Protein AF-A0A9D5MBM6-F1 (afdb_monomer_lite)

Foldseek 3Di:
DDPPDQPPWDFQEDDEDQWTWIDGPWFIWIWGQAPVRDIFTARQLDDTVVVVAHQWYWDDDQFKIKTDSDPQWIWIWGDQARRPSKTWTAWTGHHQWIWGFPQDPGGGAQWIWIDGPVDPGTDIQRHTHISLNHGPVQDDHHSVLSVLLVVLCVLQVLLQLLLADDDDDDPDDSSAQAAKAQLQDADWFFWFQDQAPPLRAAPDDDTDIAGNHDIKGFRAWAQAPVRWIWTFIWHDPDPQFIFTTITTCVVSVHDRDPDRPDHLVSNFPFFKKWFQAFWAFDRGPRGNSDGPATHHGGQIWGFRHDDHSFWTWTKFFDDPRDTDPPHRIHIGIITSSRMDTDDDDPDPPPPDDPPDDDDDD

Sequence (361 aa):
MADHTWDDYTTLSNQEGSFAVMQSRYHNALFFVDSREHLHIYTTAVFQPEAKRKAPKLYWDGHYLTITYGESEYYTFCEWDEGSGEYQLSEAVVNEFKLTGIPGESGFSWRYQATDDDHDAPAAWPEKIMLADFNIDLFPHSVDEVCHLNDMRARFAGGLNVLGTAFSGDVYNPDHPGELLQPKKKGTSAVYSAPYGKSAWRAGKGKAAVGLNGDLWVLSQYKNEDGQSYACIRYNVSERTQRIGYALCRDLGLPEITEQRTEPGRFFVHIDVEAAADTFLTDDPDVSQFRQFSVPKGTRFSCLGLYNSNYAYVTAEVKNGKFTDGGAVVWGFVPIRDLEPMEQEKAPEADGLFTAPGMTD

Radius of gyration: 22.79 Å; chains: 1; bounding box: 77×73×61 Å

Structure (mmCIF, N/CA/C/O backbone):
data_AF-A0A9D5MBM6-F1
#
_entry.id   AF-A0A9D5MBM6-F1
#
loop_
_atom_site.group_PDB
_atom_site.id
_atom_site.type_symbol
_atom_site.label_atom_id
_atom_site.label_alt_id
_atom_site.label_comp_id
_atom_site.label_asym_id
_atom_site.label_entity_id
_atom_site.label_seq_id
_atom_site.pdbx_PDB_ins_code
_atom_site.Cartn_x
_atom_site.Cartn_y
_atom_site.Cartn_z
_atom_site.occupancy
_atom_site.B_iso_or_equiv
_atom_site.auth_seq_id
_atom_site.auth_comp_id
_atom_site.auth_asym_id
_atom_site.auth_atom_id
_atom_site.pdbx_PDB_model_num
ATOM 1 N N . MET A 1 1 ? 16.007 -27.600 23.115 1.00 36.44 1 MET A N 1
ATOM 2 C CA . MET A 1 1 ? 14.745 -27.130 22.514 1.00 36.44 1 MET A CA 1
ATOM 3 C C . MET A 1 1 ? 15.145 -25.973 21.628 1.00 36.44 1 MET A C 1
ATOM 5 O O . MET A 1 1 ? 15.678 -25.025 22.178 1.00 36.44 1 MET A O 1
ATOM 9 N N . ALA A 1 2 ? 15.071 -26.129 20.306 1.00 39.06 2 ALA A N 1
ATOM 10 C CA . ALA A 1 2 ? 15.478 -25.075 19.379 1.00 39.06 2 ALA A CA 1
ATOM 11 C C . ALA A 1 2 ? 14.493 -23.908 19.505 1.00 39.06 2 ALA A C 1
ATOM 13 O O . ALA A 1 2 ? 13.286 -24.099 19.338 1.00 39.06 2 ALA A O 1
ATOM 14 N N . ASP A 1 3 ? 15.007 -22.745 19.878 1.00 44.94 3 ASP A N 1
ATOM 15 C CA . ASP A 1 3 ? 14.306 -21.470 19.893 1.00 44.94 3 ASP A CA 1
ATOM 16 C C . ASP A 1 3 ? 14.218 -20.935 18.463 1.00 44.94 3 ASP A C 1
ATOM 18 O O . ASP A 1 3 ? 14.828 -19.939 18.112 1.00 44.94 3 ASP A O 1
ATOM 22 N N . HIS A 1 4 ? 13.450 -21.604 17.606 1.00 44.25 4 HIS A N 1
ATOM 23 C CA . HIS A 1 4 ? 13.118 -21.011 16.315 1.00 44.25 4 HIS A CA 1
ATOM 24 C C . HIS A 1 4 ? 12.267 -19.765 16.569 1.00 44.25 4 HIS A C 1
ATOM 26 O O . HIS A 1 4 ? 11.055 -19.861 16.799 1.00 44.25 4 HIS A O 1
ATOM 32 N N . THR A 1 5 ? 12.916 -18.604 16.599 1.00 48.91 5 THR A N 1
ATOM 33 C CA . THR A 1 5 ? 12.244 -17.318 16.501 1.00 48.91 5 THR A CA 1
ATOM 34 C C . THR A 1 5 ? 11.599 -17.254 15.120 1.00 48.91 5 THR A C 1
ATOM 36 O O . THR A 1 5 ? 11.985 -17.942 14.174 1.00 48.91 5 THR A O 1
ATOM 39 N N . TRP A 1 6 ? 10.532 -16.476 14.995 1.00 51.97 6 TRP A N 1
ATOM 40 C CA . TRP A 1 6 ? 9.767 -16.382 13.749 1.00 51.97 6 TRP A CA 1
ATOM 41 C C . TRP A 1 6 ? 10.550 -15.675 12.622 1.00 51.97 6 TRP A C 1
ATOM 43 O O . TRP A 1 6 ? 10.044 -15.578 11.504 1.00 51.97 6 TRP A O 1
ATOM 53 N N . ASP A 1 7 ? 11.789 -15.270 12.919 1.00 62.44 7 ASP A N 1
ATOM 54 C CA . ASP A 1 7 ? 12.592 -14.259 12.236 1.00 62.44 7 ASP A CA 1
ATOM 55 C C . ASP A 1 7 ? 13.967 -14.810 11.804 1.00 62.44 7 ASP A C 1
ATOM 57 O O . ASP A 1 7 ? 14.914 -14.055 11.589 1.00 62.44 7 ASP A O 1
ATOM 61 N N . ASP A 1 8 ? 14.090 -16.134 11.669 1.00 78.12 8 ASP A N 1
ATOM 62 C CA . ASP A 1 8 ? 15.270 -16.778 11.083 1.00 78.12 8 ASP A CA 1
ATOM 63 C C . ASP A 1 8 ? 15.330 -16.456 9.578 1.00 78.12 8 ASP A C 1
ATOM 65 O O . ASP A 1 8 ? 14.794 -17.186 8.736 1.00 78.12 8 ASP A O 1
ATOM 69 N N . TYR A 1 9 ? 15.953 -15.326 9.242 1.00 85.00 9 TYR A N 1
ATOM 70 C CA . TYR A 1 9 ? 16.180 -14.912 7.864 1.00 85.00 9 TYR A CA 1
ATOM 71 C C . TYR A 1 9 ? 17.404 -15.593 7.262 1.00 85.00 9 TYR A C 1
ATOM 73 O O . TYR A 1 9 ? 18.476 -15.679 7.861 1.00 85.00 9 TYR A O 1
ATOM 81 N N . THR A 1 10 ? 17.253 -16.010 6.013 1.00 88.44 10 THR A N 1
ATOM 82 C CA . THR A 1 10 ? 18.341 -16.487 5.160 1.00 88.44 10 THR A CA 1
ATOM 83 C C . THR A 1 10 ? 18.284 -15.758 3.829 1.00 88.44 10 THR A C 1
ATOM 85 O O . THR A 1 10 ? 17.215 -15.337 3.393 1.00 88.44 10 THR A O 1
ATOM 88 N N . THR A 1 11 ? 19.427 -15.560 3.182 1.00 89.94 11 THR A N 1
ATOM 89 C CA . THR A 1 11 ? 19.460 -14.861 1.897 1.00 89.94 11 THR A CA 1
ATOM 90 C C . THR A 1 11 ? 18.755 -15.698 0.826 1.00 89.94 11 THR A C 1
ATOM 92 O O . THR A 1 11 ? 19.105 -16.858 0.609 1.00 89.94 11 THR A O 1
ATOM 95 N N . LEU A 1 12 ? 17.751 -15.111 0.171 1.00 87.69 12 LEU A N 1
ATOM 96 C CA . LEU A 1 12 ? 16.969 -15.743 -0.896 1.00 87.69 12 LEU A CA 1
ATOM 97 C C . LEU A 1 12 ? 17.669 -15.646 -2.258 1.00 87.69 12 LEU A C 1
ATOM 99 O O . LEU A 1 12 ? 17.569 -16.559 -3.078 1.00 87.69 12 LEU A O 1
ATOM 103 N N . SER A 1 13 ? 18.346 -14.523 -2.502 1.00 79.75 13 SER A N 1
ATOM 104 C CA . SER A 1 13 ? 19.025 -14.184 -3.758 1.00 79.75 13 SER A CA 1
ATOM 105 C C . SER A 1 13 ? 20.496 -13.816 -3.536 1.00 79.75 13 SER A C 1
ATOM 107 O O . SER A 1 13 ? 21.061 -14.059 -2.473 1.00 79.75 13 SER A O 1
ATOM 109 N N . ASN A 1 14 ? 21.141 -13.219 -4.541 1.00 83.19 14 ASN A N 1
ATOM 110 C CA . ASN A 1 14 ? 22.394 -12.501 -4.333 1.00 83.19 14 ASN A CA 1
ATOM 111 C C . ASN A 1 14 ? 22.186 -11.275 -3.424 1.00 83.19 14 ASN A C 1
ATOM 113 O O . ASN A 1 14 ? 21.116 -10.662 -3.432 1.00 83.19 14 ASN A O 1
ATOM 117 N N . GLN A 1 15 ? 23.229 -10.944 -2.662 1.00 90.75 15 GLN A N 1
ATOM 118 C CA . GLN A 1 15 ? 23.427 -9.625 -2.067 1.00 90.75 15 GLN A CA 1
ATOM 119 C C . GLN A 1 15 ? 24.174 -8.760 -3.087 1.00 90.75 15 GLN A C 1
ATOM 121 O O . GLN A 1 15 ? 25.149 -9.230 -3.672 1.00 90.75 15 GLN A O 1
ATOM 126 N N . GLU A 1 16 ? 23.749 -7.515 -3.270 1.00 92.31 16 GLU A N 1
ATOM 127 C CA . GLU A 1 16 ? 24.406 -6.536 -4.141 1.00 92.31 16 GLU A CA 1
ATOM 128 C C . GLU A 1 16 ? 24.545 -5.207 -3.409 1.00 92.31 16 GLU A C 1
ATOM 130 O O . GLU A 1 16 ? 23.557 -4.621 -2.969 1.00 92.31 16 GLU A O 1
ATOM 135 N N . GLY A 1 17 ? 25.784 -4.739 -3.249 1.00 88.38 17 GLY A N 1
ATOM 136 C CA . GLY A 1 17 ? 26.069 -3.575 -2.413 1.00 88.38 17 GLY A CA 1
ATOM 137 C C . GLY A 1 17 ? 25.490 -3.732 -1.002 1.00 88.38 17 GLY A C 1
ATOM 138 O O . GLY A 1 17 ? 25.723 -4.738 -0.323 1.00 88.38 17 GLY A O 1
ATOM 139 N N . SER A 1 18 ? 24.706 -2.736 -0.588 1.00 91.19 18 SER A N 1
ATOM 140 C CA . SER A 1 18 ? 23.996 -2.712 0.696 1.00 91.19 18 SER A CA 1
ATOM 141 C C . SER A 1 18 ? 22.632 -3.414 0.683 1.00 91.19 18 SER A C 1
ATOM 143 O O . SER A 1 18 ? 21.912 -3.335 1.678 1.00 91.19 18 SER A O 1
ATOM 145 N N . PHE A 1 19 ? 22.260 -4.080 -0.415 1.00 95.56 19 PHE A N 1
ATOM 146 C CA . PHE A 1 19 ? 20.943 -4.687 -0.604 1.00 95.56 19 PHE A CA 1
ATOM 147 C C . PHE A 1 19 ? 20.993 -6.211 -0.594 1.00 95.56 19 PHE A C 1
ATOM 149 O O . PHE A 1 19 ? 21.863 -6.825 -1.213 1.00 95.56 19 PHE A O 1
ATOM 156 N N . ALA A 1 20 ? 20.007 -6.841 0.039 1.00 95.88 20 ALA A N 1
ATOM 157 C CA . ALA A 1 20 ? 19.815 -8.286 -0.019 1.00 95.88 20 ALA A CA 1
ATOM 158 C C . ALA A 1 20 ? 18.330 -8.640 0.030 1.00 95.88 20 ALA A C 1
ATOM 160 O O . ALA A 1 20 ? 17.593 -8.097 0.847 1.00 95.88 20 ALA A O 1
ATOM 161 N N . VAL A 1 21 ? 17.880 -9.598 -0.785 1.00 95.69 21 VAL A N 1
ATOM 162 C CA . VAL A 1 21 ? 16.556 -10.197 -0.570 1.00 95.69 21 VAL A CA 1
ATOM 163 C C . VAL A 1 21 ? 16.696 -11.329 0.431 1.00 95.69 21 VAL A C 1
ATOM 165 O O . VAL A 1 21 ? 17.414 -12.306 0.202 1.00 95.69 21 VAL A O 1
ATOM 168 N N . MET A 1 22 ? 15.999 -11.189 1.547 1.00 93.19 22 MET A N 1
ATOM 169 C CA . MET A 1 22 ? 15.999 -12.131 2.650 1.00 93.19 22 MET A CA 1
ATOM 170 C C . MET A 1 22 ? 14.667 -12.878 2.676 1.00 93.19 22 MET A C 1
ATOM 172 O O . MET A 1 22 ? 13.605 -12.315 2.416 1.00 93.19 22 MET A O 1
ATOM 176 N N . GLN A 1 23 ? 14.723 -14.164 2.998 1.00 91.00 23 GLN A N 1
ATOM 177 C CA . GLN A 1 23 ? 13.565 -15.027 3.170 1.00 91.00 23 GLN A CA 1
ATOM 178 C C . GLN A 1 23 ? 13.542 -15.588 4.586 1.00 91.00 23 GLN A C 1
ATOM 180 O O . GLN A 1 23 ? 14.537 -16.116 5.085 1.00 91.00 23 GLN A O 1
ATOM 185 N N . SER A 1 24 ? 12.366 -15.512 5.196 1.00 86.19 24 SER A N 1
ATOM 186 C CA . SER A 1 24 ? 11.999 -16.275 6.384 1.00 86.19 24 SER A CA 1
ATOM 187 C C . SER A 1 24 ? 11.048 -17.412 5.996 1.00 86.19 24 SER A C 1
ATOM 189 O O . SER A 1 24 ? 10.638 -17.558 4.845 1.00 86.19 24 SER A O 1
ATOM 191 N N . ARG A 1 25 ? 10.599 -18.196 6.979 1.00 79.12 25 ARG A N 1
ATOM 192 C CA . ARG A 1 25 ? 9.549 -19.203 6.760 1.00 79.12 25 ARG A CA 1
ATOM 193 C C . ARG A 1 25 ? 8.231 -18.618 6.220 1.00 79.12 25 ARG A C 1
ATOM 195 O O . ARG A 1 25 ? 7.465 -19.365 5.615 1.00 79.12 25 ARG A O 1
ATOM 202 N N . TYR A 1 26 ? 7.933 -17.347 6.494 1.00 78.69 26 TYR A N 1
ATOM 203 C CA . TYR A 1 26 ? 6.593 -16.779 6.292 1.00 78.69 26 TYR A CA 1
ATOM 204 C C . TYR A 1 26 ? 6.524 -15.651 5.275 1.00 78.69 26 TYR A C 1
ATOM 206 O O . TYR A 1 26 ? 5.429 -15.346 4.825 1.00 78.69 26 TYR A O 1
ATOM 214 N N . HIS A 1 27 ? 7.643 -14.999 4.979 1.00 86.38 27 HIS A N 1
ATOM 215 C CA . HIS A 1 27 ? 7.662 -13.861 4.074 1.00 86.38 27 HIS A CA 1
ATOM 216 C C . HIS A 1 27 ? 9.064 -13.612 3.527 1.00 86.38 27 HIS A C 1
ATOM 218 O O . HIS A 1 27 ? 10.068 -14.010 4.135 1.00 86.38 27 HIS A O 1
ATOM 224 N N . ASN A 1 28 ? 9.096 -12.944 2.380 1.00 91.38 28 ASN A N 1
ATOM 225 C CA . ASN A 1 28 ? 10.294 -12.388 1.773 1.00 91.38 28 ASN A CA 1
ATOM 226 C C . ASN A 1 28 ? 10.342 -10.880 2.051 1.00 91.38 28 ASN A C 1
ATOM 228 O O . ASN A 1 28 ? 9.300 -10.237 2.191 1.00 91.38 28 ASN A O 1
ATOM 232 N N . ALA A 1 29 ? 11.544 -10.316 2.105 1.00 92.06 29 ALA A N 1
ATOM 233 C CA . ALA A 1 29 ? 11.751 -8.886 2.283 1.00 92.06 29 ALA A CA 1
ATOM 234 C C . ALA A 1 29 ? 13.047 -8.434 1.607 1.00 92.06 29 ALA A C 1
ATOM 236 O O . ALA A 1 29 ? 14.033 -9.172 1.585 1.00 92.06 29 ALA A O 1
ATOM 237 N N . LEU A 1 30 ? 13.061 -7.211 1.087 1.00 94.69 30 LEU A N 1
ATOM 238 C CA . LEU A 1 30 ? 14.287 -6.536 0.682 1.00 94.69 30 LEU A CA 1
ATOM 239 C C . LEU A 1 30 ? 14.891 -5.838 1.902 1.00 94.69 30 LEU A C 1
ATOM 241 O O . LEU A 1 30 ? 14.253 -4.991 2.518 1.00 94.69 30 LEU A O 1
ATOM 245 N N . PHE A 1 31 ? 16.115 -6.210 2.248 1.00 93.69 31 PHE A N 1
ATOM 246 C CA . PHE A 1 31 ? 16.906 -5.583 3.295 1.00 93.69 31 PHE A CA 1
ATOM 247 C C . PHE A 1 31 ? 17.855 -4.576 2.654 1.00 93.69 31 PHE A C 1
ATOM 249 O O . PHE A 1 31 ? 18.487 -4.883 1.640 1.00 93.69 31 PHE A O 1
ATOM 256 N N . PHE A 1 32 ? 17.977 -3.406 3.269 1.00 91.81 32 PHE A N 1
ATOM 257 C CA . PHE A 1 32 ? 18.892 -2.351 2.854 1.00 91.81 32 PHE A CA 1
ATOM 258 C C . PHE A 1 32 ? 19.570 -1.740 4.079 1.00 91.81 32 PHE A C 1
ATOM 260 O O . PHE A 1 32 ? 18.903 -1.443 5.064 1.00 91.81 32 PHE A O 1
ATOM 267 N N . VAL A 1 33 ? 20.889 -1.561 4.031 1.00 90.19 33 VAL A N 1
ATOM 268 C CA . VAL A 1 33 ? 21.624 -0.811 5.058 1.00 90.19 33 VAL A CA 1
ATOM 269 C C . VAL A 1 33 ? 22.094 0.513 4.474 1.00 90.19 33 VAL A C 1
ATOM 271 O O . VAL A 1 33 ? 22.901 0.531 3.541 1.00 90.19 33 VAL A O 1
ATOM 274 N N . ASP A 1 34 ? 21.588 1.617 5.015 1.00 86.62 34 ASP A N 1
ATOM 275 C CA . ASP A 1 34 ? 21.958 2.946 4.535 1.00 86.62 34 ASP A CA 1
ATOM 276 C C . ASP A 1 34 ? 23.383 3.354 4.955 1.00 86.62 34 ASP A C 1
ATOM 278 O O . ASP A 1 34 ? 24.079 2.669 5.711 1.00 86.62 34 ASP A O 1
ATOM 282 N N . SER A 1 35 ? 23.839 4.504 4.455 1.00 83.62 35 SER A N 1
ATOM 283 C CA . SER A 1 35 ? 25.167 5.057 4.759 1.00 83.62 35 SER A CA 1
ATOM 284 C C . SER A 1 35 ? 25.373 5.402 6.244 1.00 83.62 35 SER A C 1
ATOM 286 O O . SER A 1 35 ? 26.508 5.637 6.665 1.00 83.62 35 SER A O 1
ATOM 288 N N . ARG A 1 36 ? 24.295 5.434 7.039 1.00 83.12 36 ARG A N 1
ATOM 289 C CA . ARG A 1 36 ? 24.281 5.689 8.486 1.00 83.12 36 ARG A CA 1
ATOM 290 C C . ARG A 1 36 ? 24.131 4.402 9.302 1.00 83.12 36 ARG A C 1
ATOM 292 O O . ARG A 1 36 ? 23.922 4.483 10.510 1.00 83.12 36 ARG A O 1
ATOM 299 N N . GLU A 1 37 ? 24.273 3.242 8.662 1.00 85.38 37 GLU A N 1
ATOM 300 C CA . GLU A 1 37 ? 24.144 1.912 9.265 1.00 85.38 37 GLU A CA 1
ATOM 301 C C . GLU A 1 37 ? 22.735 1.599 9.798 1.00 85.38 37 GLU A C 1
ATOM 303 O O . GLU A 1 37 ? 22.568 0.700 10.629 1.00 85.38 37 GLU A O 1
ATOM 308 N N . HIS A 1 38 ? 21.699 2.297 9.321 1.00 85.12 38 HIS A N 1
ATOM 309 C CA . HIS A 1 38 ? 20.327 1.914 9.634 1.00 85.12 38 HIS A CA 1
ATOM 310 C C . HIS A 1 38 ? 19.862 0.787 8.717 1.00 85.12 38 HIS A C 1
ATOM 312 O O . HIS A 1 38 ? 20.056 0.832 7.502 1.00 85.12 38 HIS A O 1
ATOM 318 N N . LEU A 1 39 ? 19.230 -0.223 9.320 1.00 87.56 39 LEU A N 1
ATOM 319 C CA . LEU A 1 39 ? 18.606 -1.325 8.603 1.00 87.56 39 LEU A CA 1
ATOM 320 C C . LEU A 1 39 ? 17.167 -0.967 8.233 1.00 87.56 39 LEU A C 1
ATOM 322 O O . LEU A 1 39 ? 16.334 -0.720 9.105 1.00 87.56 39 LEU A O 1
ATOM 326 N N . HIS A 1 40 ? 16.887 -1.060 6.943 1.00 87.75 40 HIS A N 1
ATOM 327 C CA . HIS A 1 40 ? 15.578 -0.920 6.329 1.00 87.75 40 HIS A CA 1
ATOM 328 C C . HIS A 1 40 ? 15.079 -2.285 5.854 1.00 87.75 40 HIS A C 1
ATOM 330 O O . HIS A 1 40 ? 15.856 -3.082 5.318 1.00 87.75 40 HIS A O 1
ATOM 336 N N . ILE A 1 41 ? 13.791 -2.568 6.061 1.00 88.62 41 ILE A N 1
ATOM 337 C CA . ILE A 1 41 ? 13.165 -3.851 5.712 1.00 88.62 41 ILE A CA 1
ATOM 338 C C . ILE A 1 41 ? 11.877 -3.585 4.930 1.00 88.62 41 ILE A C 1
ATOM 340 O O . ILE A 1 41 ? 10.873 -3.159 5.496 1.00 88.62 41 ILE A O 1
ATOM 344 N N . TYR A 1 42 ? 11.890 -3.901 3.636 1.00 90.62 42 TYR A N 1
ATOM 345 C CA . TYR A 1 42 ? 10.771 -3.679 2.722 1.00 90.62 42 TYR A CA 1
ATOM 346 C C . TYR A 1 42 ? 10.133 -5.006 2.318 1.00 90.62 42 TYR A C 1
ATOM 348 O O . TYR A 1 42 ? 10.617 -5.723 1.439 1.00 90.62 42 TYR A O 1
ATOM 356 N N . THR A 1 43 ? 9.033 -5.352 2.980 1.00 89.56 43 THR A N 1
ATOM 357 C CA . THR A 1 43 ? 8.312 -6.613 2.741 1.00 89.56 43 THR A CA 1
ATOM 358 C C . THR A 1 43 ? 7.415 -6.550 1.503 1.00 89.56 43 THR A C 1
ATOM 360 O O . THR A 1 43 ? 7.198 -7.563 0.851 1.00 89.56 43 THR A O 1
ATOM 363 N N . THR A 1 44 ? 6.958 -5.367 1.099 1.00 91.94 44 THR A N 1
ATOM 364 C CA . THR A 1 44 ? 6.112 -5.176 -0.092 1.00 91.94 44 THR A CA 1
ATOM 365 C C . THR A 1 44 ? 6.910 -5.006 -1.386 1.00 91.94 44 THR A C 1
ATOM 367 O O . THR A 1 44 ? 6.346 -5.109 -2.473 1.00 91.94 44 THR A O 1
ATOM 370 N N . ALA A 1 45 ? 8.226 -4.785 -1.297 1.00 94.38 45 ALA A N 1
ATOM 371 C CA . ALA A 1 45 ? 9.077 -4.540 -2.461 1.00 94.38 45 ALA A CA 1
ATOM 372 C C . ALA A 1 45 ? 9.457 -5.813 -3.245 1.00 94.38 45 ALA A C 1
ATOM 374 O O . ALA A 1 45 ? 10.044 -5.734 -4.325 1.00 94.38 45 ALA A O 1
ATOM 375 N N . VAL A 1 46 ? 9.148 -6.997 -2.708 1.00 95.00 46 VAL A N 1
ATOM 376 C CA . VAL A 1 46 ? 9.467 -8.302 -3.303 1.00 95.00 46 VAL A CA 1
ATOM 377 C C . VAL A 1 46 ? 8.286 -9.257 -3.183 1.00 95.00 46 VAL A C 1
ATOM 379 O O . VAL A 1 46 ? 7.507 -9.175 -2.235 1.00 95.00 46 VAL A O 1
ATOM 382 N N . PHE A 1 47 ? 8.150 -10.182 -4.137 1.00 94.12 47 PHE A N 1
ATOM 383 C CA . PHE A 1 47 ? 7.041 -11.132 -4.109 1.00 94.12 47 PHE A CA 1
ATOM 384 C C . PHE A 1 47 ? 7.123 -12.047 -2.897 1.00 94.12 47 PHE A C 1
ATOM 386 O O . PHE A 1 47 ? 8.184 -12.594 -2.575 1.00 94.12 47 PHE A O 1
ATOM 393 N N . GLN A 1 48 ? 5.967 -12.290 -2.290 1.00 91.12 48 GLN A N 1
ATOM 394 C CA . GLN A 1 48 ? 5.840 -13.210 -1.171 1.00 91.12 48 GLN A CA 1
ATOM 395 C C . GLN A 1 48 ? 5.896 -14.682 -1.616 1.00 91.12 48 GLN A C 1
ATOM 397 O O . GLN A 1 48 ? 5.582 -14.995 -2.772 1.00 91.12 48 GLN A O 1
ATOM 402 N N . PRO A 1 49 ? 6.304 -15.619 -0.734 1.00 88.31 49 PRO A N 1
ATOM 403 C CA . PRO A 1 49 ? 6.421 -17.042 -1.071 1.00 88.31 49 PRO A CA 1
ATOM 404 C C . PRO A 1 49 ? 5.159 -17.645 -1.712 1.00 88.31 49 PRO A C 1
ATOM 406 O O . PRO A 1 49 ? 5.250 -18.515 -2.583 1.00 88.31 49 PRO A O 1
ATOM 409 N N . GLU A 1 50 ? 3.976 -17.164 -1.328 1.00 87.25 50 GLU A N 1
ATOM 410 C CA . GLU A 1 50 ? 2.671 -17.591 -1.836 1.00 87.25 50 GLU A CA 1
ATOM 411 C C . GLU A 1 50 ? 2.490 -17.322 -3.334 1.00 87.25 50 GLU A C 1
ATOM 413 O O . GLU A 1 50 ? 1.777 -18.078 -4.000 1.00 87.25 50 GLU A O 1
ATOM 418 N N . ALA A 1 51 ? 3.167 -16.305 -3.878 1.00 88.94 51 ALA A N 1
ATOM 419 C CA . ALA A 1 51 ? 3.142 -15.982 -5.302 1.00 88.94 51 ALA A CA 1
ATOM 420 C C . ALA A 1 51 ? 3.869 -17.038 -6.158 1.00 88.94 51 ALA A C 1
ATOM 422 O O . ALA A 1 51 ? 3.702 -17.070 -7.377 1.00 88.94 51 ALA A O 1
ATOM 423 N N . LYS A 1 52 ? 4.667 -17.929 -5.539 1.00 89.44 52 LYS A N 1
ATOM 424 C CA . 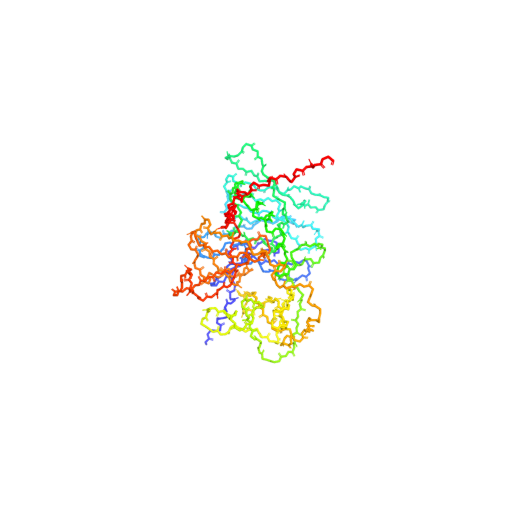LYS A 1 52 ? 5.422 -19.013 -6.205 1.00 89.44 52 LYS A CA 1
ATOM 425 C C . LYS A 1 52 ? 6.319 -18.521 -7.349 1.00 89.44 52 LYS A C 1
ATOM 427 O O . LYS A 1 52 ? 6.544 -19.232 -8.332 1.00 89.44 52 LYS A O 1
ATOM 432 N N . ARG A 1 53 ? 6.833 -17.299 -7.219 1.00 90.69 53 ARG A N 1
ATOM 433 C CA . ARG A 1 53 ? 7.765 -16.680 -8.166 1.00 90.69 53 ARG A CA 1
ATOM 434 C C . ARG A 1 53 ? 9.182 -17.198 -7.916 1.00 90.69 53 ARG A C 1
ATOM 436 O O . ARG A 1 53 ? 9.507 -17.662 -6.823 1.00 90.69 53 ARG A O 1
ATOM 443 N N . LYS A 1 54 ? 10.033 -17.146 -8.944 1.00 91.75 54 LYS A N 1
ATOM 444 C CA . LYS A 1 54 ? 11.471 -17.400 -8.763 1.00 91.75 54 LYS A CA 1
ATOM 445 C C . LYS A 1 54 ? 12.070 -16.298 -7.886 1.00 91.75 54 LYS A C 1
ATOM 447 O O . LYS A 1 54 ? 11.553 -15.186 -7.873 1.00 91.75 54 LYS A O 1
ATOM 452 N N . ALA A 1 55 ? 13.165 -16.609 -7.194 1.00 93.44 55 ALA A N 1
ATOM 453 C CA . ALA A 1 55 ? 13.926 -15.595 -6.474 1.00 93.44 55 ALA A CA 1
ATOM 454 C C . ALA A 1 55 ? 14.363 -14.479 -7.445 1.00 93.44 55 ALA A C 1
ATOM 456 O O . ALA A 1 55 ? 14.812 -14.805 -8.554 1.00 93.44 55 ALA A O 1
ATOM 457 N N . PRO A 1 56 ? 14.234 -13.199 -7.054 1.00 96.56 56 PRO A N 1
ATOM 458 C CA . PRO A 1 56 ? 14.725 -12.104 -7.873 1.00 96.56 56 PRO A CA 1
ATOM 459 C C . PRO A 1 56 ? 16.250 -12.147 -7.960 1.00 96.56 56 PRO A C 1
ATOM 461 O O . PRO A 1 56 ? 16.921 -12.750 -7.122 1.00 96.56 56 PRO A O 1
ATOM 464 N N . LYS A 1 57 ? 16.804 -11.462 -8.955 1.00 97.00 57 LYS A N 1
ATOM 465 C CA . LYS A 1 57 ? 18.200 -11.029 -8.928 1.00 97.00 57 LYS A CA 1
ATOM 466 C C . LYS A 1 57 ? 18.249 -9.548 -8.621 1.00 97.00 57 LYS A C 1
ATOM 468 O O . LYS A 1 57 ? 17.405 -8.787 -9.096 1.00 97.00 57 LYS A O 1
ATOM 473 N N . LEU A 1 58 ? 19.259 -9.169 -7.856 1.00 97.69 58 LEU A N 1
ATOM 474 C CA . LEU A 1 58 ? 19.597 -7.775 -7.633 1.00 97.69 58 LEU A CA 1
ATOM 475 C C . LEU A 1 58 ? 20.726 -7.365 -8.579 1.00 97.69 58 LEU A C 1
ATOM 477 O O . LEU A 1 58 ? 21.587 -8.186 -8.903 1.00 97.69 58 LEU A O 1
ATOM 481 N N . TYR A 1 59 ? 20.712 -6.102 -8.992 1.00 96.31 59 TYR A N 1
ATOM 482 C CA . TYR A 1 59 ? 21.835 -5.408 -9.619 1.00 96.31 59 TYR A CA 1
ATOM 483 C C . TYR A 1 59 ? 21.961 -4.031 -8.980 1.00 96.31 59 TYR A C 1
ATOM 485 O O . TYR A 1 59 ? 20.952 -3.345 -8.821 1.00 96.31 59 TYR A O 1
ATOM 493 N N . TRP A 1 60 ? 23.177 -3.631 -8.623 1.00 94.44 60 TRP A N 1
ATOM 494 C CA . TRP A 1 60 ? 23.441 -2.317 -8.050 1.00 94.44 60 TRP A CA 1
ATOM 495 C C . TRP A 1 60 ? 24.735 -1.735 -8.615 1.00 94.44 60 TRP A C 1
ATOM 497 O O . TRP A 1 60 ? 25.750 -2.429 -8.664 1.00 94.44 60 TRP A O 1
ATOM 507 N N . ASP A 1 61 ? 24.695 -0.478 -9.054 1.00 90.94 61 ASP A N 1
ATOM 508 C CA . ASP A 1 61 ? 25.835 0.199 -9.695 1.00 90.94 61 ASP A CA 1
ATOM 509 C C . ASP A 1 61 ? 26.419 1.367 -8.881 1.00 90.94 61 ASP A C 1
ATOM 511 O O . ASP A 1 61 ? 27.328 2.053 -9.347 1.00 90.94 61 ASP A O 1
ATOM 515 N N . GLY A 1 62 ? 25.919 1.575 -7.662 1.00 86.50 62 GLY A N 1
ATOM 516 C CA . GLY A 1 62 ? 26.252 2.723 -6.820 1.00 86.50 62 GLY A CA 1
ATOM 517 C C . GLY A 1 62 ? 25.059 3.646 -6.592 1.00 86.50 62 GLY A C 1
ATOM 518 O O . GLY A 1 62 ? 24.870 4.106 -5.472 1.00 86.50 62 GLY A O 1
ATOM 519 N N . HIS A 1 63 ? 24.228 3.855 -7.617 1.00 87.50 63 HIS A N 1
ATOM 520 C CA . HIS A 1 63 ? 23.104 4.799 -7.569 1.00 87.50 63 HIS A CA 1
ATOM 521 C C . HIS A 1 63 ? 21.769 4.157 -7.940 1.00 87.50 63 HIS A C 1
ATOM 523 O O . HIS A 1 63 ? 20.728 4.572 -7.436 1.00 87.50 63 HIS A O 1
ATOM 529 N N . TYR A 1 64 ? 21.790 3.133 -8.791 1.00 93.75 64 TYR A N 1
ATOM 530 C CA . TYR A 1 64 ? 20.602 2.433 -9.250 1.00 93.75 64 TYR A CA 1
ATOM 531 C C . TYR A 1 64 ? 20.558 1.023 -8.672 1.00 93.75 64 TYR A C 1
ATOM 533 O O . TYR A 1 64 ? 21.469 0.224 -8.880 1.00 93.75 64 TYR A O 1
ATOM 541 N N . LEU A 1 65 ? 19.472 0.700 -7.975 1.00 96.75 65 LEU A N 1
ATOM 542 C CA . LEU A 1 65 ? 19.098 -0.658 -7.599 1.00 96.75 65 LEU A CA 1
ATOM 543 C C . LEU A 1 65 ? 18.096 -1.194 -8.617 1.00 96.75 65 LEU A C 1
ATOM 545 O O . LEU A 1 65 ? 17.030 -0.617 -8.785 1.00 96.75 65 LEU A O 1
ATOM 549 N N . THR A 1 66 ? 18.373 -2.340 -9.227 1.00 98.00 66 THR A N 1
ATOM 550 C CA . THR A 1 66 ? 17.387 -3.078 -10.024 1.00 98.00 66 THR A CA 1
ATOM 551 C C . THR A 1 66 ? 17.025 -4.394 -9.352 1.00 98.00 66 THR A C 1
ATOM 553 O O . THR A 1 66 ? 17.899 -5.212 -9.064 1.00 98.00 66 THR A O 1
ATOM 556 N N . ILE A 1 67 ? 15.726 -4.614 -9.155 1.00 98.00 67 ILE A N 1
ATOM 557 C CA . ILE A 1 67 ? 15.130 -5.881 -8.723 1.00 98.00 67 ILE A CA 1
ATOM 558 C C . ILE A 1 67 ? 14.507 -6.524 -9.963 1.00 98.00 67 ILE A C 1
ATOM 560 O O . ILE A 1 67 ? 13.573 -5.964 -10.532 1.00 98.00 67 ILE A O 1
ATOM 564 N N . THR A 1 68 ? 15.002 -7.682 -10.407 1.00 97.38 68 THR A N 1
ATOM 565 C CA . THR A 1 68 ? 14.488 -8.352 -11.617 1.00 97.38 68 THR A CA 1
ATOM 566 C C . THR A 1 68 ? 14.055 -9.790 -11.367 1.00 97.38 68 THR A C 1
ATOM 568 O O . THR A 1 68 ? 14.732 -10.559 -10.682 1.00 97.38 68 THR A O 1
ATOM 571 N N . TYR A 1 69 ? 12.940 -10.170 -11.988 1.00 97.06 69 TYR A N 1
ATOM 572 C CA . TYR A 1 69 ? 12.415 -11.536 -12.045 1.00 97.06 69 TYR A CA 1
ATOM 573 C C . TYR A 1 69 ? 12.591 -12.172 -13.436 1.00 97.06 69 TYR A C 1
ATOM 575 O O . TYR A 1 69 ? 12.097 -13.273 -13.691 1.00 97.06 69 TYR A O 1
ATOM 583 N N . GLY A 1 70 ? 13.343 -11.514 -14.322 1.00 95.19 70 GLY A N 1
ATOM 584 C CA . GLY A 1 70 ? 13.577 -11.908 -15.706 1.00 95.19 70 GLY A CA 1
ATOM 585 C C . GLY A 1 70 ? 13.647 -10.694 -16.630 1.00 95.19 70 GLY A C 1
ATOM 586 O O . GLY A 1 70 ? 13.445 -9.560 -16.209 1.00 95.19 70 GLY A O 1
ATOM 587 N N . GLU A 1 71 ? 13.907 -10.939 -17.912 1.00 94.56 71 GLU A N 1
ATOM 588 C CA . GLU A 1 71 ? 13.991 -9.873 -18.924 1.00 94.56 71 GLU A CA 1
ATOM 589 C C . GLU A 1 71 ? 12.658 -9.140 -19.126 1.00 94.56 71 GLU A C 1
ATOM 591 O O . GLU A 1 71 ? 12.657 -7.979 -19.516 1.00 94.56 71 GLU A O 1
ATOM 596 N N . SER A 1 72 ? 11.537 -9.802 -18.829 1.00 96.44 72 SER A N 1
ATOM 597 C CA . SER A 1 72 ? 10.195 -9.236 -18.952 1.00 96.44 72 SER A CA 1
ATOM 598 C C . SER A 1 72 ? 9.670 -8.613 -17.660 1.00 96.44 72 SER A C 1
ATOM 600 O O . SER A 1 72 ? 8.548 -8.137 -17.660 1.00 96.44 72 SER A O 1
ATOM 602 N N . GLU A 1 73 ? 10.400 -8.645 -16.541 1.00 98.00 73 GLU A N 1
ATOM 603 C CA . GLU A 1 73 ? 9.888 -8.056 -15.300 1.00 98.00 73 GLU A CA 1
ATOM 604 C C . GLU A 1 73 ? 11.007 -7.548 -14.400 1.00 98.00 73 GLU A C 1
ATOM 606 O O . GLU A 1 73 ? 11.779 -8.332 -13.829 1.00 98.00 73 GLU A O 1
ATOM 611 N N . TYR A 1 74 ? 11.107 -6.228 -14.280 1.00 98.25 74 TYR A N 1
ATOM 612 C CA . TYR A 1 74 ? 12.110 -5.582 -13.448 1.00 98.25 74 TYR A CA 1
ATOM 613 C C . TYR A 1 74 ? 11.682 -4.189 -12.989 1.00 98.25 74 TYR A C 1
ATOM 615 O O . TYR A 1 74 ? 10.885 -3.511 -13.634 1.00 98.25 74 TYR A O 1
ATOM 623 N N . TYR A 1 75 ? 12.256 -3.766 -11.867 1.00 98.50 75 TYR A N 1
ATOM 624 C CA . TYR A 1 75 ? 11.990 -2.487 -11.221 1.00 98.50 75 TYR A CA 1
ATOM 625 C C . TYR A 1 75 ? 13.323 -1.855 -10.842 1.00 98.50 75 TYR A C 1
ATOM 627 O O . TYR A 1 75 ? 14.090 -2.441 -10.073 1.00 98.50 75 TYR A O 1
ATOM 635 N N . THR A 1 76 ? 13.606 -0.680 -11.391 1.00 97.88 76 THR A N 1
ATOM 636 C CA . THR A 1 76 ? 14.849 0.053 -11.171 1.00 97.88 76 THR A CA 1
ATOM 637 C C . THR A 1 76 ? 14.569 1.303 -10.356 1.00 97.88 76 THR A C 1
ATOM 639 O O . THR A 1 76 ? 13.787 2.165 -10.759 1.00 97.88 76 THR A O 1
ATOM 642 N N . PHE A 1 77 ? 15.252 1.436 -9.229 1.00 95.75 77 PHE A N 1
ATOM 643 C CA . PHE A 1 77 ? 15.163 2.555 -8.310 1.00 95.75 77 PHE A CA 1
ATOM 644 C C . PHE A 1 77 ? 16.478 3.322 -8.299 1.00 95.75 77 PHE A C 1
ATOM 646 O O . PHE A 1 77 ? 17.537 2.716 -8.192 1.00 95.75 77 PHE A O 1
ATOM 653 N N . CYS A 1 78 ? 16.404 4.641 -8.381 1.00 92.75 78 CYS A N 1
ATOM 654 C CA . CYS A 1 78 ? 17.543 5.539 -8.255 1.00 92.75 78 CYS A CA 1
ATOM 655 C C . CYS A 1 78 ? 17.565 6.135 -6.852 1.00 92.75 78 CYS A C 1
ATOM 657 O O . CYS A 1 78 ? 16.509 6.499 -6.330 1.00 92.75 78 CYS A O 1
ATOM 659 N N . GLU A 1 79 ? 18.748 6.284 -6.268 1.00 87.88 79 GLU A N 1
ATOM 660 C CA . GLU A 1 79 ? 18.918 7.104 -5.073 1.00 87.88 79 GLU A CA 1
ATOM 661 C C . GLU A 1 79 ? 18.445 8.538 -5.374 1.00 87.88 79 GLU A C 1
ATOM 663 O O . GLU A 1 79 ? 18.835 9.131 -6.382 1.00 87.88 79 GLU A O 1
ATOM 668 N N . TRP A 1 80 ? 17.538 9.057 -4.545 1.00 81.44 80 TRP A N 1
ATOM 669 C CA . TRP A 1 80 ? 16.870 10.345 -4.747 1.00 81.44 80 TRP A CA 1
ATOM 670 C C . TRP A 1 80 ? 17.857 11.511 -4.629 1.00 81.44 80 TRP A C 1
ATOM 672 O O . TRP A 1 80 ? 17.928 12.356 -5.517 1.00 81.44 80 TRP A O 1
ATOM 682 N N . ASP A 1 81 ? 18.647 11.508 -3.555 1.00 79.38 81 ASP A N 1
ATOM 683 C CA . ASP A 1 81 ? 19.731 12.451 -3.295 1.00 79.38 81 ASP A CA 1
ATOM 684 C C . ASP A 1 81 ? 20.946 11.641 -2.832 1.00 79.38 81 ASP A C 1
ATOM 686 O O . ASP A 1 81 ? 20.803 10.729 -2.019 1.00 79.38 81 ASP A O 1
ATOM 690 N N . GLU A 1 82 ? 22.142 11.967 -3.323 1.00 77.19 82 GLU A N 1
ATOM 691 C CA . GLU A 1 82 ? 23.359 11.211 -3.003 1.00 77.19 82 GLU A CA 1
ATOM 692 C C . GLU A 1 82 ? 23.571 11.106 -1.481 1.00 77.19 82 GLU A C 1
ATOM 694 O O . GLU A 1 82 ? 23.722 12.110 -0.775 1.00 77.19 82 GLU A O 1
ATOM 699 N N . GLY A 1 83 ? 23.584 9.875 -0.969 1.00 74.25 83 GLY A N 1
ATOM 700 C CA . GLY A 1 83 ? 23.762 9.582 0.450 1.00 74.25 83 GLY A CA 1
ATOM 701 C C . GLY A 1 83 ? 22.519 9.779 1.323 1.00 74.25 83 GLY A C 1
ATOM 702 O O . GLY A 1 83 ? 22.652 9.686 2.550 1.00 74.25 83 GLY A O 1
ATOM 703 N N . SER A 1 84 ? 21.336 10.037 0.749 1.00 78.00 84 SER A N 1
ATOM 704 C CA . SER A 1 84 ? 20.080 10.113 1.508 1.00 78.00 84 SER A CA 1
ATOM 705 C C . SER A 1 84 ? 19.620 8.748 2.010 1.00 78.00 84 SER A C 1
ATOM 707 O O . SER A 1 84 ? 18.974 8.677 3.054 1.00 78.00 84 SER A O 1
ATOM 709 N N . GLY A 1 85 ? 19.969 7.671 1.295 1.00 81.44 85 GLY A N 1
ATOM 710 C CA . GLY A 1 85 ? 19.411 6.340 1.536 1.00 81.44 85 GLY A CA 1
ATOM 711 C C . GLY A 1 85 ? 17.960 6.187 1.065 1.00 81.44 85 GLY A C 1
ATOM 712 O O . GLY A 1 85 ? 17.374 5.125 1.246 1.00 81.44 85 GLY A O 1
ATOM 713 N N . GLU A 1 86 ? 17.377 7.205 0.432 1.00 85.44 86 GLU A N 1
ATOM 714 C CA . GLU A 1 86 ? 16.029 7.149 -0.124 1.00 85.44 86 GLU A CA 1
ATOM 715 C C . GLU A 1 86 ? 16.086 6.808 -1.612 1.00 85.44 86 GLU A C 1
ATOM 717 O O . GLU A 1 86 ? 16.786 7.462 -2.381 1.00 85.44 86 GLU A O 1
ATOM 722 N N . TYR A 1 87 ? 15.315 5.810 -2.039 1.00 90.38 87 TYR A N 1
ATOM 723 C CA . TYR A 1 87 ? 15.309 5.336 -3.422 1.00 90.38 87 TYR A CA 1
ATOM 724 C C . TYR A 1 87 ? 13.946 5.580 -4.064 1.00 90.38 87 TYR A C 1
ATOM 726 O O . TYR A 1 87 ? 12.921 5.174 -3.520 1.00 90.38 87 TYR A O 1
ATOM 734 N N . GLN A 1 88 ? 13.923 6.217 -5.231 1.00 92.06 88 GLN A N 1
ATOM 735 C CA . GLN A 1 88 ? 12.716 6.461 -6.019 1.00 92.06 88 GLN A CA 1
ATOM 736 C C . GLN A 1 88 ? 12.711 5.574 -7.264 1.00 92.06 88 GLN A C 1
ATOM 738 O O . GLN A 1 88 ? 13.738 5.413 -7.922 1.00 92.06 88 GLN A O 1
ATOM 743 N N . LEU A 1 89 ? 11.550 5.023 -7.624 1.00 94.56 89 LEU A N 1
ATOM 744 C CA . LEU A 1 89 ? 11.388 4.282 -8.871 1.00 94.56 89 LEU A CA 1
ATOM 745 C C . LEU A 1 89 ? 11.769 5.182 -10.056 1.00 94.56 89 LEU A C 1
ATOM 747 O O . LEU A 1 89 ? 11.272 6.300 -10.183 1.00 94.56 89 LEU A O 1
ATOM 751 N N . SER A 1 90 ? 12.634 4.676 -10.923 1.00 95.25 90 SER A N 1
ATOM 752 C CA . SER A 1 90 ? 13.097 5.332 -12.151 1.00 95.25 90 SER A CA 1
ATOM 753 C C . SER A 1 90 ? 12.511 4.672 -13.395 1.00 95.25 90 SER A C 1
ATOM 755 O O . SER A 1 90 ? 12.121 5.353 -14.340 1.00 95.25 90 SER A O 1
ATOM 757 N N . GLU A 1 91 ? 12.392 3.347 -13.379 1.00 96.69 91 GLU A N 1
ATOM 758 C CA . GLU A 1 91 ? 11.837 2.552 -14.464 1.00 96.69 91 GLU A CA 1
ATOM 759 C C . GLU A 1 91 ? 11.211 1.282 -13.886 1.00 96.69 91 GLU A C 1
ATOM 761 O O . GLU A 1 91 ? 11.736 0.695 -12.941 1.00 96.69 91 GLU A O 1
ATOM 766 N N . ALA A 1 92 ? 10.102 0.845 -14.467 1.00 98.19 92 ALA A N 1
ATOM 767 C CA . ALA A 1 92 ? 9.572 -0.494 -14.280 1.00 98.19 92 ALA A CA 1
ATOM 768 C C . ALA A 1 92 ? 9.135 -1.067 -15.624 1.00 98.19 92 ALA A C 1
ATOM 770 O O . ALA A 1 92 ? 8.592 -0.347 -16.466 1.00 98.19 92 ALA A O 1
ATOM 771 N N . VAL A 1 93 ? 9.335 -2.367 -15.794 1.00 98.50 93 VAL A N 1
ATOM 772 C CA . VAL A 1 93 ? 8.832 -3.141 -16.927 1.00 98.50 93 VAL A CA 1
ATOM 773 C C . VAL A 1 93 ? 8.109 -4.360 -16.384 1.00 98.50 93 VAL A C 1
ATOM 775 O O . VAL A 1 93 ? 8.649 -5.056 -15.524 1.00 98.50 93 VAL A O 1
ATOM 778 N N . VAL A 1 94 ? 6.903 -4.609 -16.892 1.00 97.88 94 VAL A N 1
ATOM 779 C CA . VAL A 1 94 ? 6.120 -5.824 -16.656 1.00 97.88 94 VAL A CA 1
ATOM 780 C C . VAL A 1 94 ? 5.519 -6.270 -17.988 1.00 97.88 94 VAL A C 1
ATOM 782 O O . VAL A 1 94 ? 4.508 -5.749 -18.446 1.00 97.88 94 VAL A O 1
ATOM 785 N N . ASN A 1 95 ? 6.164 -7.247 -18.612 1.00 96.75 95 ASN A N 1
ATOM 786 C CA . ASN A 1 95 ? 5.954 -7.678 -19.989 1.00 96.75 95 ASN A CA 1
ATOM 787 C C . ASN A 1 95 ? 6.018 -6.483 -20.960 1.00 96.75 95 ASN A C 1
ATOM 789 O O . ASN A 1 95 ? 7.071 -5.860 -21.081 1.00 96.75 95 ASN A O 1
ATOM 793 N N . GLU A 1 96 ? 4.922 -6.172 -21.643 1.00 96.94 96 GLU A N 1
ATOM 794 C CA . GLU A 1 96 ? 4.793 -5.073 -22.600 1.00 96.94 96 GLU A CA 1
ATOM 795 C C . GLU A 1 96 ? 4.557 -3.720 -21.905 1.00 96.94 96 GLU A C 1
ATOM 797 O O . GLU A 1 96 ? 4.827 -2.666 -22.482 1.00 96.94 96 GLU A O 1
ATOM 802 N N . PHE A 1 97 ? 4.095 -3.727 -20.649 1.00 98.50 97 PHE A N 1
ATOM 803 C CA . PHE A 1 97 ? 3.884 -2.507 -19.883 1.00 98.50 97 PHE A CA 1
ATOM 804 C C . PHE A 1 97 ? 5.202 -1.934 -19.377 1.00 98.50 97 PHE A C 1
ATOM 806 O O . PHE A 1 97 ? 6.021 -2.618 -18.754 1.00 98.50 97 PHE A O 1
ATOM 813 N N . LYS A 1 98 ? 5.371 -0.632 -19.586 1.00 98.38 98 LYS A N 1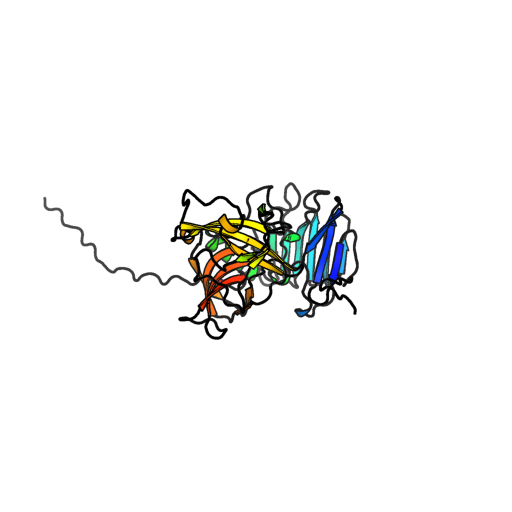
ATOM 814 C CA . LYS A 1 98 ? 6.521 0.132 -19.129 1.00 98.38 98 LYS A CA 1
ATOM 815 C C . LYS A 1 98 ? 6.076 1.391 -18.405 1.00 98.38 98 LYS A C 1
ATOM 817 O O . LYS A 1 98 ? 5.255 2.159 -18.902 1.00 98.38 98 LYS A O 1
ATOM 822 N N . LEU A 1 99 ? 6.709 1.643 -17.265 1.00 97.88 99 LEU A N 1
ATOM 823 C CA . LEU A 1 99 ? 6.580 2.878 -16.512 1.00 97.88 99 LEU A CA 1
ATOM 824 C C . LEU A 1 99 ? 7.940 3.570 -16.427 1.00 97.88 99 LEU A C 1
ATOM 826 O O . LEU A 1 99 ? 8.884 3.015 -15.875 1.00 97.88 99 LEU A O 1
ATOM 830 N N . THR A 1 100 ? 8.046 4.785 -16.961 1.00 97.06 100 THR A N 1
ATOM 831 C CA . THR A 1 100 ? 9.305 5.551 -16.992 1.00 97.06 100 THR A CA 1
ATOM 832 C C . THR A 1 100 ? 9.173 6.822 -16.166 1.00 97.06 100 THR A C 1
ATOM 834 O O . THR A 1 100 ? 8.270 7.623 -16.405 1.00 97.06 100 THR A O 1
ATOM 837 N N . GLY A 1 101 ? 10.064 7.024 -15.197 1.00 94.06 101 GLY A N 1
ATOM 838 C CA . GLY A 1 101 ? 10.135 8.253 -14.414 1.00 94.06 101 GLY A CA 1
ATOM 839 C C . GLY A 1 101 ? 10.543 9.432 -15.291 1.00 94.06 101 GLY A C 1
ATOM 840 O O . GLY A 1 101 ? 11.470 9.335 -16.095 1.00 94.06 101 GLY A O 1
ATOM 841 N N . ILE A 1 102 ? 9.863 10.567 -15.141 1.00 90.38 102 ILE A N 1
ATOM 842 C CA . ILE A 1 102 ? 10.208 11.791 -15.871 1.00 90.38 102 ILE A CA 1
ATOM 843 C C . ILE A 1 102 ? 11.289 12.535 -15.075 1.00 90.38 102 ILE A C 1
ATOM 845 O O . ILE A 1 102 ? 11.011 12.880 -13.926 1.00 90.38 102 ILE A O 1
ATOM 849 N N . PRO A 1 103 ? 12.480 12.827 -15.636 1.00 86.25 103 PRO A N 1
ATOM 850 C CA . PRO A 1 103 ? 13.538 13.543 -14.920 1.00 86.25 103 PRO A CA 1
ATOM 851 C C . PRO A 1 103 ? 13.067 14.893 -14.357 1.00 86.25 103 PRO A C 1
ATOM 853 O O . PRO A 1 103 ? 12.361 15.648 -15.030 1.00 86.25 103 PRO A O 1
ATOM 856 N N . GLY A 1 104 ? 13.444 15.178 -13.112 1.00 78.56 104 GLY A N 1
ATOM 857 C CA . GLY A 1 104 ? 13.208 16.441 -12.412 1.00 78.56 104 GLY A CA 1
ATOM 858 C C . GLY A 1 104 ? 14.507 17.218 -12.171 1.00 78.56 104 GLY A C 1
ATOM 859 O O . GLY A 1 104 ? 15.558 16.859 -12.694 1.00 78.56 104 GLY A O 1
ATOM 860 N N . GLU A 1 105 ? 14.442 18.291 -11.376 1.00 71.06 105 GLU A N 1
ATOM 861 C CA . GLU A 1 105 ? 15.633 19.083 -11.006 1.00 71.06 105 GLU A CA 1
ATOM 862 C C . GLU A 1 105 ? 16.568 18.333 -10.034 1.00 71.06 105 GLU A C 1
ATOM 864 O O . GLU A 1 105 ? 17.784 18.479 -10.136 1.00 71.06 105 GLU A O 1
ATOM 869 N N . SER A 1 106 ? 16.006 17.489 -9.158 1.00 65.00 106 SER A N 1
ATOM 870 C CA . SER A 1 106 ? 16.720 16.634 -8.194 1.00 65.00 106 SER A CA 1
ATOM 871 C C . SER A 1 106 ? 16.201 15.193 -8.292 1.00 65.00 106 SER A C 1
ATOM 873 O O . SER A 1 106 ? 15.299 14.811 -7.556 1.00 65.00 106 SER A O 1
ATOM 875 N N . GLY A 1 107 ? 16.686 14.416 -9.267 1.00 71.88 107 GLY A N 1
ATOM 876 C CA . GLY A 1 107 ? 16.228 13.036 -9.501 1.00 71.88 107 GLY A CA 1
ATOM 877 C C . GLY A 1 107 ? 15.056 12.951 -10.484 1.00 71.88 107 GLY A C 1
ATOM 878 O O . GLY A 1 107 ? 15.138 13.487 -11.593 1.00 71.88 107 GLY A O 1
ATOM 879 N N . PHE A 1 108 ? 13.962 12.280 -10.109 1.00 79.25 108 PHE A N 1
ATOM 880 C CA . PHE A 1 108 ? 12.759 12.176 -10.944 1.00 79.25 108 PHE A CA 1
ATOM 881 C C . PHE A 1 108 ? 11.637 13.065 -10.405 1.00 79.25 108 PHE A C 1
ATOM 883 O O . PHE A 1 108 ? 11.395 13.184 -9.206 1.00 79.25 108 PHE A O 1
ATOM 890 N N . SER A 1 109 ? 10.903 13.699 -11.312 1.00 80.25 109 SER A N 1
ATOM 891 C CA . SER A 1 109 ? 9.682 14.421 -10.973 1.00 80.25 109 SER A CA 1
ATOM 892 C C . SER A 1 109 ? 8.631 13.478 -10.367 1.00 80.25 109 SER A C 1
ATOM 894 O O . SER A 1 109 ? 8.717 12.257 -10.492 1.00 80.25 109 SER A O 1
ATOM 896 N N . TRP A 1 110 ? 7.594 14.037 -9.740 1.00 80.94 110 TRP A N 1
ATOM 897 C CA . TRP A 1 110 ? 6.464 13.269 -9.184 1.00 80.94 110 TRP A CA 1
ATOM 898 C C . TRP A 1 110 ? 5.492 12.792 -10.274 1.00 80.94 110 TRP A C 1
ATOM 900 O O . TRP A 1 110 ? 4.274 12.921 -10.146 1.00 80.94 110 TRP A O 1
ATOM 910 N N . ARG A 1 111 ? 6.037 12.375 -11.418 1.00 87.38 111 ARG A N 1
ATOM 911 C CA . ARG A 1 111 ? 5.300 11.962 -12.604 1.00 87.38 111 ARG A CA 1
ATOM 912 C C . ARG A 1 111 ? 6.062 10.875 -13.344 1.00 87.38 111 ARG A C 1
ATOM 914 O O . ARG A 1 111 ? 7.257 11.000 -13.615 1.00 87.38 111 ARG A O 1
ATOM 921 N N . TYR A 1 112 ? 5.312 9.866 -13.751 1.00 94.88 112 TYR A N 1
ATOM 922 C CA . TYR A 1 112 ? 5.759 8.803 -14.631 1.00 94.88 112 TYR A CA 1
ATOM 923 C C . TYR A 1 112 ? 4.981 8.838 -15.943 1.00 94.88 112 TYR A C 1
ATOM 925 O O . TYR A 1 112 ? 3.867 9.363 -16.017 1.00 94.88 112 TYR A O 1
ATOM 933 N N . GLN A 1 113 ? 5.577 8.253 -16.971 1.00 97.19 113 GLN A N 1
ATOM 934 C CA . GLN A 1 113 ? 4.951 7.977 -18.251 1.00 97.19 113 GLN A CA 1
ATOM 935 C C . GLN A 1 113 ? 4.717 6.469 -18.366 1.00 97.19 113 GLN A C 1
ATOM 937 O O . GLN A 1 113 ? 5.676 5.698 -18.325 1.00 97.19 113 GLN A O 1
ATOM 942 N N . ALA A 1 114 ? 3.454 6.071 -18.488 1.00 98.19 114 ALA A N 1
ATOM 943 C CA . ALA A 1 114 ? 3.019 4.695 -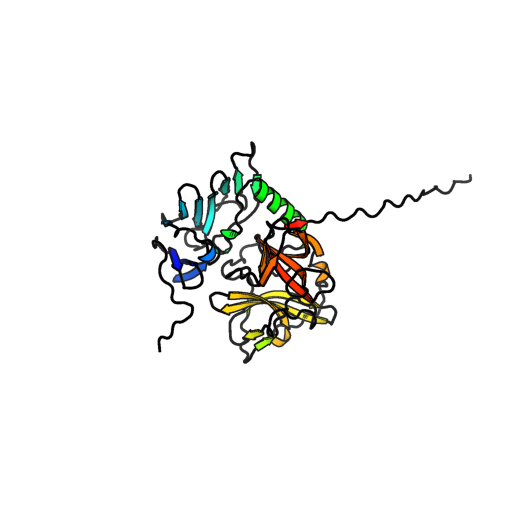18.688 1.00 98.19 114 ALA A CA 1
ATOM 944 C C . ALA A 1 114 ? 2.755 4.436 -20.174 1.00 98.19 114 ALA A C 1
ATOM 946 O O . ALA A 1 114 ? 2.101 5.244 -20.836 1.00 98.19 114 ALA A O 1
ATOM 947 N N . THR A 1 115 ? 3.264 3.322 -20.683 1.00 98.31 115 THR A N 1
ATOM 948 C CA . THR A 1 115 ? 3.107 2.870 -22.072 1.00 98.31 115 THR A CA 1
ATOM 949 C C . THR A 1 115 ? 2.920 1.360 -22.104 1.00 98.31 115 THR A C 1
ATOM 951 O O . THR A 1 115 ? 3.514 0.667 -21.281 1.00 98.31 115 THR A O 1
ATOM 954 N N . ASP A 1 116 ? 2.169 0.861 -23.075 1.00 97.56 116 ASP A N 1
ATOM 955 C CA . ASP A 1 116 ? 2.074 -0.556 -23.432 1.00 97.56 116 ASP A CA 1
ATOM 956 C C . ASP A 1 116 ? 1.830 -0.693 -24.948 1.00 97.56 116 ASP A C 1
ATOM 958 O O . ASP A 1 116 ? 1.789 0.311 -25.664 1.00 97.56 116 ASP A O 1
ATOM 962 N N . ASP A 1 117 ? 1.711 -1.928 -25.437 1.00 96.19 117 ASP A N 1
ATOM 963 C CA . ASP A 1 117 ? 1.496 -2.223 -26.861 1.00 96.19 117 ASP A CA 1
ATOM 964 C C . ASP A 1 117 ? 0.044 -1.977 -27.321 1.00 96.19 117 ASP A C 1
ATOM 966 O O . ASP A 1 117 ? -0.215 -1.898 -28.525 1.00 96.19 117 ASP A O 1
ATOM 970 N N . ASP A 1 118 ? -0.900 -1.849 -26.383 1.00 96.50 118 ASP A N 1
ATOM 971 C CA . ASP A 1 118 ? -2.334 -1.721 -26.665 1.00 96.50 118 ASP A CA 1
ATOM 972 C C . ASP A 1 118 ? -2.775 -0.255 -26.853 1.00 96.50 118 ASP A C 1
ATOM 974 O O . ASP A 1 118 ? -3.869 0.005 -27.366 1.00 96.50 118 ASP A O 1
ATOM 978 N N . HIS A 1 119 ? -1.924 0.713 -26.488 1.00 96.56 119 HIS A N 1
ATOM 979 C CA . HIS A 1 119 ? -2.237 2.142 -26.524 1.00 96.56 119 HIS A CA 1
ATOM 980 C C . HIS A 1 119 ? -1.257 2.959 -27.379 1.00 96.56 119 HIS A C 1
ATOM 982 O O . HIS A 1 119 ? -0.055 3.005 -27.135 1.00 96.56 119 HIS A O 1
ATOM 988 N N . ASP A 1 120 ? -1.795 3.738 -28.326 1.00 92.88 120 ASP A N 1
ATOM 989 C CA . ASP A 1 120 ? -1.003 4.622 -29.202 1.00 92.88 120 ASP A CA 1
ATOM 990 C C . ASP A 1 120 ? -0.359 5.818 -28.471 1.00 92.88 120 ASP A C 1
ATOM 992 O O . ASP A 1 120 ? 0.560 6.460 -28.991 1.00 92.88 120 ASP A O 1
ATOM 996 N N . ALA A 1 121 ? -0.874 6.177 -27.292 1.00 93.88 121 ALA A N 1
ATOM 997 C CA . ALA A 1 121 ? -0.436 7.337 -26.530 1.00 93.88 121 ALA A CA 1
ATOM 998 C C . ALA A 1 121 ? -0.159 6.969 -25.067 1.00 93.88 121 ALA A C 1
ATOM 1000 O O . ALA A 1 121 ? -0.924 6.214 -24.467 1.00 93.88 121 ALA A O 1
ATOM 1001 N N . PRO A 1 122 ? 0.895 7.543 -24.462 1.00 95.62 122 PRO A N 1
ATOM 1002 C CA . PRO A 1 122 ? 1.212 7.289 -23.069 1.00 95.62 122 PRO A CA 1
ATOM 1003 C C . PRO A 1 122 ? 0.184 7.905 -22.115 1.00 95.62 122 PRO A C 1
ATOM 1005 O O . PRO A 1 122 ? -0.310 9.012 -22.351 1.00 95.62 122 PRO A O 1
ATOM 1008 N N . ALA A 1 123 ? -0.026 7.261 -20.968 1.00 97.12 123 ALA A N 1
ATOM 1009 C CA . ALA A 1 123 ? -0.714 7.862 -19.830 1.00 97.12 123 ALA A CA 1
ATOM 1010 C C . ALA A 1 123 ? 0.287 8.486 -18.851 1.00 97.12 123 ALA A C 1
ATOM 1012 O O . ALA A 1 123 ? 1.357 7.942 -18.582 1.00 97.12 123 ALA A O 1
ATOM 1013 N N . ALA A 1 124 ? -0.066 9.640 -18.289 1.00 94.88 124 ALA A N 1
ATOM 1014 C CA . ALA A 1 124 ? 0.692 10.224 -17.190 1.00 94.88 124 ALA A CA 1
ATOM 1015 C C . ALA A 1 124 ? 0.251 9.595 -15.865 1.00 94.88 124 ALA A C 1
ATOM 1017 O O . ALA A 1 124 ? -0.946 9.469 -15.612 1.00 94.88 124 ALA A O 1
ATOM 1018 N N . TRP A 1 125 ? 1.203 9.283 -14.990 1.00 93.44 125 TRP A N 1
ATOM 1019 C CA . TRP A 1 125 ? 0.919 8.833 -13.632 1.00 93.44 125 TRP A CA 1
ATOM 1020 C C . TRP A 1 125 ? 1.548 9.793 -12.610 1.00 93.44 125 TRP A C 1
ATOM 1022 O O . TRP A 1 125 ? 2.766 9.758 -12.418 1.00 93.44 125 TRP A O 1
ATOM 1032 N N . PRO A 1 126 ? 0.768 10.709 -12.003 1.00 88.69 126 PRO A N 1
ATOM 1033 C CA . PRO A 1 126 ? 1.284 11.758 -11.126 1.00 88.69 126 PRO A CA 1
ATOM 1034 C C . PRO A 1 126 ? 1.518 11.265 -9.691 1.00 88.69 126 PRO A C 1
ATOM 1036 O O . PRO A 1 126 ? 0.851 11.705 -8.760 1.00 88.69 126 PRO A O 1
ATOM 1039 N N . GLU A 1 127 ? 2.474 10.354 -9.516 1.00 83.56 127 GLU A N 1
ATOM 1040 C CA . GLU A 1 127 ? 2.850 9.797 -8.213 1.00 83.56 127 GLU A CA 1
ATOM 1041 C C . GLU A 1 127 ? 4.330 9.970 -7.895 1.00 83.56 127 GLU A C 1
ATOM 1043 O O . GLU A 1 127 ? 5.173 10.072 -8.787 1.00 83.56 127 GLU A O 1
ATOM 1048 N N . LYS A 1 128 ? 4.651 9.924 -6.598 1.00 83.06 128 LYS A N 1
ATOM 1049 C CA . LYS A 1 128 ? 6.011 9.704 -6.099 1.00 83.06 128 LYS A CA 1
ATOM 1050 C C . LYS A 1 128 ? 6.096 8.263 -5.594 1.00 83.06 128 LYS A C 1
ATOM 1052 O O . LYS A 1 128 ? 5.513 7.947 -4.564 1.00 83.06 128 LYS A O 1
ATOM 1057 N N . ILE A 1 129 ? 6.809 7.394 -6.309 1.00 88.81 129 ILE A N 1
ATOM 1058 C CA . ILE A 1 129 ? 6.945 5.979 -5.935 1.00 88.81 129 ILE A CA 1
ATOM 1059 C C . ILE A 1 129 ? 8.312 5.780 -5.281 1.00 88.81 129 ILE A C 1
ATOM 1061 O O . ILE A 1 129 ? 9.327 5.672 -5.969 1.00 88.81 129 ILE A O 1
ATOM 1065 N N . MET A 1 130 ? 8.338 5.763 -3.950 1.00 89.56 130 MET A N 1
ATOM 1066 C CA . MET A 1 130 ? 9.536 5.445 -3.167 1.00 89.56 130 MET A CA 1
ATOM 1067 C C . MET A 1 130 ? 9.654 3.935 -2.972 1.00 89.56 130 MET A C 1
ATOM 1069 O O . MET A 1 130 ? 8.640 3.254 -2.852 1.00 89.56 130 MET A O 1
ATOM 1073 N N . LEU A 1 131 ? 10.877 3.411 -2.882 1.00 92.06 131 LEU A N 1
ATOM 1074 C CA . LEU A 1 131 ? 11.141 1.995 -2.610 1.00 92.06 131 LEU A CA 1
ATOM 1075 C C . LEU A 1 131 ? 10.465 1.527 -1.315 1.00 92.06 131 LEU A C 1
ATOM 1077 O O . LEU A 1 131 ? 9.919 0.430 -1.270 1.00 92.06 131 LEU A O 1
ATOM 1081 N N . ALA A 1 132 ? 10.453 2.384 -0.297 1.00 86.50 132 ALA A N 1
ATOM 1082 C CA . ALA A 1 132 ? 9.843 2.101 0.994 1.00 86.50 132 ALA A CA 1
ATOM 1083 C C . ALA A 1 132 ? 8.301 1.994 0.953 1.00 86.50 132 ALA A C 1
ATOM 1085 O O . ALA A 1 132 ? 7.730 1.286 1.774 1.00 86.50 132 ALA A O 1
ATOM 1086 N N . ASP A 1 133 ? 7.640 2.603 -0.042 1.00 84.50 133 ASP A N 1
ATOM 1087 C CA . ASP A 1 133 ? 6.185 2.491 -0.270 1.00 84.50 133 ASP A CA 1
ATOM 1088 C C . ASP A 1 133 ? 5.829 1.566 -1.441 1.00 84.50 133 ASP A C 1
ATOM 1090 O O . ASP A 1 133 ? 4.653 1.371 -1.780 1.00 84.50 133 ASP A O 1
ATOM 1094 N N . PHE A 1 134 ? 6.846 1.035 -2.120 1.00 92.25 134 PHE A N 1
ATOM 1095 C CA . PHE A 1 134 ? 6.658 0.238 -3.312 1.00 92.25 134 PHE A CA 1
ATOM 1096 C C . PHE A 1 134 ? 6.002 -1.089 -2.943 1.00 92.25 134 PHE A C 1
ATOM 1098 O O . PHE A 1 134 ? 6.463 -1.822 -2.064 1.00 92.25 134 PHE A O 1
ATOM 1105 N N . ASN A 1 135 ? 4.918 -1.406 -3.643 1.00 93.75 135 ASN A N 1
ATOM 1106 C CA . ASN A 1 135 ? 4.194 -2.648 -3.465 1.00 93.75 135 ASN A CA 1
ATOM 1107 C C . ASN A 1 135 ? 4.119 -3.382 -4.797 1.00 93.75 135 ASN A C 1
ATOM 1109 O O . ASN A 1 135 ? 3.346 -3.011 -5.677 1.00 93.75 135 ASN A O 1
ATOM 1113 N N . ILE A 1 136 ? 4.935 -4.424 -4.924 1.00 95.38 136 ILE A N 1
ATOM 1114 C CA . ILE A 1 136 ? 5.063 -5.200 -6.155 1.00 95.38 136 ILE A CA 1
ATOM 1115 C C . ILE A 1 136 ? 3.768 -5.936 -6.514 1.00 95.38 136 ILE A C 1
ATOM 1117 O O . ILE A 1 136 ? 3.432 -6.044 -7.687 1.00 95.38 136 ILE A O 1
ATOM 1121 N N . ASP A 1 137 ? 3.008 -6.391 -5.513 1.00 92.69 137 ASP A N 1
ATOM 1122 C CA . ASP A 1 137 ? 1.736 -7.077 -5.736 1.00 92.69 137 ASP A CA 1
ATOM 1123 C C . ASP A 1 137 ? 0.656 -6.096 -6.205 1.00 92.69 137 ASP A C 1
ATOM 1125 O O . ASP A 1 137 ? -0.259 -6.501 -6.923 1.00 92.69 137 ASP A O 1
ATOM 1129 N N . LEU A 1 138 ? 0.751 -4.820 -5.805 1.00 94.06 138 LEU A N 1
ATOM 1130 C CA . LEU A 1 138 ? -0.205 -3.752 -6.123 1.00 94.06 138 LEU A CA 1
ATOM 1131 C C . LEU A 1 138 ? 0.210 -2.837 -7.285 1.00 94.06 138 LEU A C 1
ATOM 1133 O O . LEU A 1 138 ? -0.552 -1.949 -7.668 1.00 94.06 138 LEU A O 1
ATOM 1137 N N . PHE A 1 139 ? 1.376 -3.081 -7.880 1.00 95.50 139 PHE A N 1
ATOM 1138 C CA . PHE A 1 139 ? 1.862 -2.338 -9.036 1.00 95.50 139 PHE A CA 1
ATOM 1139 C C . PHE A 1 139 ? 0.989 -2.610 -10.278 1.00 95.50 139 PHE A C 1
ATOM 1141 O O . PHE A 1 139 ? 0.550 -3.747 -10.462 1.00 95.50 139 PHE A O 1
ATOM 1148 N N . PRO A 1 140 ? 0.688 -1.601 -11.117 1.00 95.06 140 PRO A N 1
ATOM 1149 C CA . PRO A 1 140 ? -0.122 -1.807 -12.307 1.00 95.06 140 PRO A CA 1
ATOM 1150 C C . PRO A 1 140 ? 0.663 -2.493 -13.422 1.00 95.06 140 PRO A C 1
ATOM 1152 O O . PRO A 1 140 ? 1.886 -2.372 -13.516 1.00 95.06 140 PRO A O 1
ATOM 1155 N N . HIS A 1 141 ? -0.066 -3.180 -14.291 1.00 95.44 141 HIS A N 1
ATOM 1156 C CA . HIS A 1 141 ? 0.474 -3.954 -15.407 1.00 95.44 141 HIS A CA 1
ATOM 1157 C C . HIS A 1 141 ? -0.011 -3.470 -16.780 1.00 95.44 141 HIS A C 1
ATOM 1159 O O . HIS A 1 141 ? 0.247 -4.140 -17.776 1.00 95.44 141 HIS A O 1
ATOM 1165 N N . SER A 1 142 ? -0.724 -2.344 -16.851 1.00 96.94 142 SER A N 1
ATOM 1166 C CA . SER A 1 142 ? -1.209 -1.760 -18.107 1.00 96.94 142 SER A CA 1
ATOM 1167 C C . SER A 1 142 ? -1.455 -0.256 -17.984 1.00 96.94 142 SER A C 1
ATOM 1169 O O . SER A 1 142 ? -1.584 0.296 -16.884 1.00 96.94 142 SER A O 1
ATOM 1171 N N . VAL A 1 143 ? -1.553 0.420 -19.130 1.00 98.00 143 VAL A N 1
ATOM 1172 C CA . VAL A 1 143 ? -1.972 1.825 -19.217 1.00 98.00 143 VAL A CA 1
ATOM 1173 C C . VAL A 1 143 ? -3.398 2.009 -18.687 1.00 98.00 143 VAL A C 1
ATOM 1175 O O . VAL A 1 143 ? -3.667 2.999 -18.004 1.00 98.00 143 VAL A O 1
ATOM 1178 N N . ASP A 1 144 ? -4.289 1.044 -18.924 1.00 96.75 144 ASP A N 1
ATOM 1179 C CA . ASP A 1 144 ? -5.660 1.060 -18.403 1.00 96.75 144 ASP A CA 1
ATOM 1180 C C . ASP A 1 144 ? -5.698 1.039 -16.872 1.00 96.75 144 ASP A C 1
ATOM 1182 O O . ASP A 1 144 ? -6.427 1.823 -16.262 1.00 96.75 144 ASP A O 1
ATOM 1186 N N . GLU A 1 145 ? -4.874 0.207 -16.226 1.00 95.75 145 GLU A N 1
ATOM 1187 C CA . GLU A 1 145 ? -4.786 0.169 -14.762 1.00 95.75 145 GLU A CA 1
ATOM 1188 C C . GLU A 1 145 ? -4.242 1.487 -14.189 1.00 95.75 145 GLU A C 1
ATOM 1190 O O . GLU A 1 145 ? -4.729 1.964 -13.162 1.00 95.75 145 GLU A O 1
ATOM 1195 N N . VAL A 1 146 ? -3.285 2.131 -14.867 1.00 96.56 146 VAL A N 1
ATOM 1196 C CA . VAL A 1 146 ? -2.804 3.472 -14.489 1.00 96.56 146 VAL A CA 1
ATOM 1197 C C . VAL A 1 146 ? -3.914 4.517 -14.620 1.00 96.56 146 VAL A C 1
ATOM 1199 O O . VAL A 1 146 ? -4.120 5.321 -13.707 1.00 96.56 146 VAL A O 1
ATOM 1202 N N . CYS A 1 147 ? -4.653 4.511 -15.730 1.00 95.81 147 CYS A N 1
ATOM 1203 C CA . CYS A 1 147 ? -5.783 5.415 -15.942 1.00 95.81 147 CYS A CA 1
ATOM 1204 C C . CYS A 1 147 ? -6.884 5.202 -14.895 1.00 95.81 147 CYS A C 1
ATOM 1206 O O . CYS A 1 147 ? -7.418 6.174 -14.357 1.00 95.81 147 CYS A O 1
ATOM 1208 N N . HIS A 1 148 ? -7.175 3.948 -14.558 1.00 94.88 148 HIS A N 1
ATOM 1209 C CA . HIS A 1 148 ? -8.119 3.587 -13.509 1.00 94.88 148 HIS A CA 1
ATOM 1210 C C . HIS A 1 148 ? -7.671 4.111 -12.136 1.00 94.88 148 HIS A C 1
ATOM 1212 O O . HIS A 1 148 ? -8.440 4.783 -11.446 1.00 94.88 148 HIS A O 1
ATOM 1218 N N . LEU A 1 149 ? -6.406 3.900 -11.762 1.00 93.50 149 LEU A N 1
ATOM 1219 C CA . LEU A 1 149 ? -5.834 4.431 -10.521 1.00 93.50 149 LEU A CA 1
ATOM 1220 C C . LEU A 1 149 ? -5.903 5.963 -10.458 1.00 93.50 149 LEU A C 1
ATOM 1222 O O . LEU A 1 149 ? -6.207 6.520 -9.401 1.00 93.50 149 LEU A O 1
ATOM 1226 N N . ASN A 1 150 ? -5.659 6.647 -11.579 1.00 92.62 150 ASN A N 1
ATOM 1227 C CA . ASN A 1 150 ? -5.801 8.098 -11.671 1.00 92.62 150 ASN A CA 1
ATOM 1228 C C . ASN A 1 150 ? -7.248 8.553 -11.422 1.00 92.62 150 ASN A C 1
ATOM 1230 O O . ASN A 1 150 ? -7.455 9.492 -10.651 1.00 92.62 150 ASN A O 1
ATOM 1234 N N . ASP A 1 151 ? -8.240 7.897 -12.039 1.00 91.56 151 ASP A N 1
ATOM 1235 C CA . ASP A 1 151 ? -9.662 8.216 -11.829 1.00 91.56 151 ASP A CA 1
ATOM 1236 C C . ASP A 1 151 ? -10.069 7.985 -10.372 1.00 91.56 151 ASP A C 1
ATOM 1238 O O . ASP A 1 151 ? -10.642 8.869 -9.731 1.00 91.56 151 ASP A O 1
ATOM 1242 N N . MET A 1 152 ? -9.691 6.833 -9.812 1.00 90.19 152 MET A N 1
ATOM 1243 C CA . MET A 1 152 ? -9.941 6.518 -8.412 1.00 90.19 152 MET A CA 1
ATOM 1244 C C . MET A 1 152 ? -9.358 7.607 -7.510 1.00 90.19 152 MET A C 1
ATOM 1246 O O . MET A 1 152 ? -10.095 8.269 -6.779 1.00 90.19 152 MET A O 1
ATOM 1250 N N . ARG A 1 153 ? -8.057 7.898 -7.600 1.00 86.06 153 ARG A N 1
ATOM 1251 C CA . ARG A 1 153 ? -7.427 8.916 -6.743 1.00 86.06 153 ARG A CA 1
ATOM 1252 C C . ARG A 1 153 ? -8.040 10.301 -6.902 1.00 86.06 153 ARG A C 1
ATOM 1254 O O . ARG A 1 153 ? -8.216 10.989 -5.898 1.00 86.06 153 ARG A O 1
ATOM 1261 N N . ALA A 1 154 ? -8.416 10.698 -8.117 1.00 86.38 154 ALA A N 1
ATOM 1262 C CA . ALA A 1 154 ? -9.101 11.966 -8.343 1.00 86.38 154 ALA A CA 1
ATOM 1263 C C . ALA A 1 154 ? -10.445 12.031 -7.596 1.00 86.38 154 ALA A C 1
ATOM 1265 O O . ALA A 1 154 ? -10.759 13.047 -6.972 1.00 86.38 154 ALA A O 1
ATOM 1266 N N . ARG A 1 155 ? -11.218 10.939 -7.593 1.00 84.69 155 ARG A N 1
ATOM 1267 C CA . ARG A 1 155 ? -12.517 10.864 -6.904 1.00 84.69 155 ARG A CA 1
ATOM 1268 C C . ARG A 1 155 ? -12.395 10.848 -5.386 1.00 84.69 155 ARG A C 1
ATOM 1270 O O . ARG A 1 155 ? -13.216 11.464 -4.710 1.00 84.69 155 ARG A O 1
ATOM 1277 N N . PHE A 1 156 ? -11.364 10.201 -4.844 1.00 81.88 156 PHE A N 1
ATOM 1278 C CA . PHE A 1 156 ? -11.117 10.160 -3.397 1.00 81.88 156 PHE A CA 1
ATOM 1279 C C . PHE A 1 156 ? -10.143 11.244 -2.918 1.00 81.88 156 PHE A C 1
ATOM 1281 O O . PHE A 1 156 ? -9.709 11.190 -1.769 1.00 81.88 156 PHE A O 1
ATOM 1288 N N . ALA A 1 157 ? -9.821 12.252 -3.739 1.00 77.94 157 ALA A N 1
ATOM 1289 C CA . ALA A 1 157 ? -8.857 13.297 -3.384 1.00 77.94 157 ALA A CA 1
ATOM 1290 C C . ALA A 1 157 ? -9.223 14.028 -2.077 1.00 77.94 157 ALA A C 1
ATOM 1292 O O . ALA A 1 157 ? -8.350 14.341 -1.272 1.00 77.94 157 ALA A O 1
ATOM 1293 N N . GLY A 1 158 ? -10.521 14.234 -1.817 1.00 74.62 158 GLY A N 1
ATOM 1294 C CA . GLY A 1 158 ? -11.013 14.818 -0.560 1.00 74.62 158 GLY A CA 1
ATOM 1295 C C . GLY A 1 158 ? -10.835 13.925 0.677 1.00 74.62 158 GLY A C 1
ATOM 1296 O O . GLY A 1 158 ? -10.944 14.415 1.795 1.00 74.62 158 GLY A O 1
ATOM 1297 N N . GLY A 1 159 ? -10.558 12.635 0.473 1.00 74.69 159 GLY A N 1
ATOM 1298 C CA . GLY A 1 159 ? -10.315 11.619 1.499 1.00 74.69 159 GLY A CA 1
ATOM 1299 C C . GLY A 1 159 ? -8.853 11.190 1.582 1.00 74.69 159 GLY A C 1
ATOM 1300 O O . GLY A 1 159 ? -8.528 10.260 2.325 1.00 74.69 159 GLY A O 1
ATOM 1301 N N . LEU A 1 160 ? -7.960 11.849 0.836 1.00 69.56 160 LEU A N 1
ATOM 1302 C CA . LEU A 1 160 ? -6.527 11.773 1.093 1.00 69.56 160 LEU A CA 1
ATOM 1303 C C . LEU A 1 160 ? -6.286 12.279 2.517 1.00 69.56 160 LEU A C 1
ATOM 1305 O O . LEU A 1 160 ? -6.882 13.269 2.930 1.00 69.56 160 LEU A O 1
ATOM 1309 N N . ASN A 1 161 ? -5.401 11.619 3.262 1.00 63.56 161 ASN A N 1
ATOM 1310 C CA . ASN A 1 161 ? -5.069 11.935 4.658 1.00 63.56 161 ASN A CA 1
ATOM 1311 C C . ASN A 1 161 ? -6.082 11.510 5.731 1.00 63.56 161 ASN A C 1
ATOM 1313 O O . ASN A 1 161 ? -5.876 11.785 6.915 1.00 63.56 161 ASN A O 1
ATOM 1317 N N . VAL A 1 162 ? -7.153 10.803 5.365 1.00 70.19 162 VAL A N 1
ATOM 1318 C CA . VAL A 1 162 ? -8.189 10.348 6.310 1.00 70.19 162 VAL A CA 1
ATOM 1319 C C . VAL A 1 162 ? -7.674 9.431 7.409 1.00 70.19 162 VAL A C 1
ATOM 1321 O O . VAL A 1 162 ? -8.324 9.293 8.440 1.00 70.19 162 VAL A O 1
ATOM 1324 N N . LEU A 1 163 ? -6.515 8.813 7.225 1.00 69.75 163 LEU A N 1
ATOM 1325 C CA . LEU A 1 163 ? -5.890 7.985 8.246 1.00 69.75 163 LEU A CA 1
ATOM 1326 C C . LEU A 1 163 ? -4.573 8.542 8.757 1.00 69.75 163 LEU A C 1
ATOM 1328 O O . LEU A 1 163 ? -3.946 7.855 9.545 1.00 69.75 163 LEU A O 1
ATOM 1332 N N . GLY A 1 164 ? -4.192 9.761 8.376 1.00 63.09 164 GLY A N 1
ATOM 1333 C CA . GLY A 1 164 ? -2.890 10.365 8.655 1.00 63.09 164 GLY A CA 1
ATOM 1334 C C . GLY A 1 164 ? -2.179 10.818 7.390 1.00 63.09 164 GLY A C 1
ATOM 1335 O O . GLY A 1 164 ? -2.636 10.522 6.292 1.00 63.09 164 GLY A O 1
ATOM 1336 N N . THR A 1 165 ? -1.097 11.577 7.553 1.00 52.97 165 THR A N 1
ATOM 1337 C CA . THR A 1 165 ? -0.433 12.378 6.508 1.00 52.97 165 THR A CA 1
ATOM 1338 C C . THR A 1 165 ? -0.026 11.594 5.249 1.00 52.97 165 THR A C 1
ATOM 1340 O O . THR A 1 165 ? 1.092 11.104 5.137 1.00 52.97 165 THR A O 1
ATOM 1343 N N . ALA A 1 166 ? -0.920 11.546 4.268 1.00 45.00 166 ALA A N 1
ATOM 1344 C CA . ALA A 1 166 ? -0.613 11.527 2.850 1.00 45.00 166 ALA A CA 1
ATOM 1345 C C . ALA A 1 166 ? -0.070 12.904 2.413 1.00 45.00 166 ALA A C 1
ATOM 1347 O O . ALA A 1 166 ? -0.818 13.848 2.173 1.00 45.00 166 ALA A O 1
ATOM 1348 N N . PHE A 1 167 ? 1.251 12.990 2.267 1.00 46.00 167 PHE A N 1
ATOM 1349 C CA . PHE A 1 167 ? 1.906 13.916 1.340 1.00 46.00 167 PHE A CA 1
ATOM 1350 C C . PHE A 1 167 ? 1.521 15.408 1.427 1.00 46.00 167 PHE A C 1
ATOM 1352 O O . PHE A 1 167 ? 0.662 15.903 0.702 1.00 46.00 167 PHE A O 1
ATOM 1359 N N . SER A 1 168 ? 2.317 16.172 2.181 1.00 35.53 168 SER A N 1
ATOM 1360 C CA . SER A 1 168 ? 2.801 17.473 1.695 1.00 35.53 168 SER A CA 1
ATOM 1361 C C . SER A 1 168 ? 4.100 17.872 2.415 1.00 35.53 168 SER A C 1
ATOM 1363 O O . SER A 1 168 ? 4.049 18.416 3.518 1.00 35.53 168 SER A O 1
ATOM 1365 N N . GLY A 1 169 ? 5.258 17.622 1.790 1.00 41.75 169 GLY A N 1
ATOM 1366 C CA . GLY A 1 169 ? 6.554 18.214 2.167 1.00 41.75 169 GLY A CA 1
ATOM 1367 C C . GLY A 1 169 ? 7.604 17.271 2.776 1.00 41.75 169 GLY A C 1
ATOM 1368 O O . GLY A 1 169 ? 7.397 16.064 2.877 1.00 41.75 169 GLY A O 1
ATOM 1369 N N . ASP A 1 170 ? 8.720 17.872 3.201 1.00 37.19 170 ASP A N 1
ATOM 1370 C CA . ASP A 1 170 ? 9.991 17.270 3.667 1.00 37.19 170 ASP A CA 1
ATOM 1371 C C . ASP A 1 170 ? 9.912 16.441 4.974 1.00 37.19 170 ASP A C 1
ATOM 1373 O O . ASP A 1 170 ? 10.927 16.176 5.613 1.00 37.19 170 ASP A O 1
ATOM 1377 N N . VAL A 1 171 ? 8.708 16.074 5.432 1.00 45.91 171 VAL A N 1
ATOM 1378 C CA . VAL A 1 171 ? 8.461 15.431 6.744 1.00 45.91 171 VAL A CA 1
ATOM 1379 C C . VAL A 1 171 ? 7.922 13.998 6.594 1.00 45.91 171 VAL A C 1
ATOM 1381 O O . VAL A 1 171 ? 7.677 13.312 7.584 1.00 45.91 171 VAL A O 1
ATOM 1384 N N . TYR A 1 172 ? 7.734 13.514 5.363 1.00 52.44 172 TYR A N 1
ATOM 1385 C CA . TYR A 1 172 ? 7.327 12.133 5.118 1.00 52.44 172 TYR A CA 1
ATOM 1386 C C . TYR A 1 172 ? 8.532 11.193 5.199 1.00 52.44 172 TYR A C 1
ATOM 1388 O O . TYR A 1 172 ? 9.413 11.249 4.348 1.00 52.44 172 TYR A O 1
ATOM 1396 N N . ASN A 1 173 ? 8.545 10.326 6.212 1.00 59.00 173 ASN A N 1
ATOM 1397 C CA . ASN A 1 173 ? 9.451 9.189 6.272 1.00 59.00 173 ASN A CA 1
ATOM 1398 C C . ASN A 1 173 ? 8.645 7.922 5.920 1.00 59.00 173 ASN A C 1
ATOM 1400 O O . ASN A 1 173 ? 7.822 7.507 6.743 1.00 59.00 173 ASN A O 1
ATOM 1404 N N . PRO A 1 174 ? 8.844 7.320 4.735 1.00 56.28 174 PRO A N 1
ATOM 1405 C CA . PRO A 1 174 ? 8.116 6.117 4.330 1.00 56.28 174 PRO A CA 1
ATOM 1406 C C . PRO A 1 174 ? 8.461 4.887 5.182 1.00 56.28 174 PRO A C 1
ATOM 1408 O O . PRO A 1 174 ? 7.618 4.017 5.375 1.00 56.28 174 PRO A O 1
ATOM 1411 N N . ASP A 1 175 ? 9.644 4.843 5.801 1.00 57.53 175 ASP A N 1
ATOM 1412 C CA . ASP A 1 175 ? 9.979 3.801 6.778 1.00 57.53 175 ASP A CA 1
ATOM 1413 C C . ASP A 1 175 ? 9.143 3.973 8.066 1.00 57.53 175 ASP A C 1
ATOM 1415 O O . ASP A 1 175 ? 8.848 3.017 8.801 1.00 57.53 175 ASP A O 1
ATOM 1419 N N . HIS A 1 176 ? 8.710 5.206 8.359 1.00 63.75 176 HIS A N 1
ATOM 1420 C CA . HIS A 1 176 ? 8.024 5.577 9.593 1.00 63.75 176 HIS A CA 1
ATOM 1421 C C . HIS A 1 176 ? 6.808 6.506 9.403 1.00 63.75 176 HIS A C 1
ATOM 1423 O O . HIS A 1 176 ? 6.793 7.600 9.974 1.00 63.75 176 HIS A O 1
ATOM 1429 N N . PRO A 1 177 ? 5.736 6.087 8.698 1.00 70.25 177 PRO A N 1
ATOM 1430 C CA . PRO A 1 177 ? 4.515 6.876 8.639 1.00 70.25 177 PRO A CA 1
ATOM 1431 C C . PRO A 1 177 ? 3.918 7.070 10.041 1.00 70.25 177 PRO A C 1
ATOM 1433 O O . PRO A 1 177 ? 3.621 6.111 10.767 1.00 70.25 177 PRO A O 1
ATOM 1436 N N . GLY A 1 178 ? 3.736 8.344 10.398 1.00 77.50 178 GLY A N 1
ATOM 1437 C CA . GLY A 1 178 ? 3.177 8.808 11.666 1.00 77.50 178 GLY A CA 1
ATOM 1438 C C . GLY A 1 178 ? 4.202 9.340 12.667 1.00 77.50 178 GLY A C 1
ATOM 1439 O O . GLY A 1 178 ? 5.407 9.142 12.551 1.00 77.50 178 GLY A O 1
ATOM 1440 N N . GLU A 1 179 ? 3.701 10.009 13.699 1.00 84.50 179 GLU A N 1
ATOM 1441 C CA . GLU A 1 179 ? 4.512 10.530 14.798 1.00 84.50 179 GLU A CA 1
ATOM 1442 C C . GLU A 1 179 ? 4.795 9.421 15.820 1.00 84.50 179 GLU A C 1
ATOM 1444 O O . GLU A 1 179 ? 3.863 8.817 16.360 1.00 84.50 179 GLU A O 1
ATOM 1449 N N . LEU A 1 180 ? 6.074 9.154 16.106 1.00 87.50 180 LEU A N 1
ATOM 1450 C CA . LEU A 1 180 ? 6.469 8.173 17.118 1.00 87.50 180 LEU A CA 1
ATOM 1451 C C . LEU A 1 180 ? 5.900 8.555 18.493 1.00 87.50 180 LEU A C 1
ATOM 1453 O O . LEU A 1 180 ? 6.204 9.611 19.046 1.00 87.50 180 LEU A O 1
ATOM 1457 N N . LEU A 1 181 ? 5.144 7.639 19.092 1.00 90.25 181 LEU A N 1
ATOM 1458 C CA . LEU A 1 181 ? 4.643 7.726 20.453 1.00 90.25 181 LEU A CA 1
ATOM 1459 C C . LEU A 1 181 ? 5.176 6.566 21.289 1.00 90.25 181 LEU A C 1
ATOM 1461 O O . LEU A 1 181 ? 5.043 5.394 20.946 1.00 90.25 181 LEU A O 1
ATOM 1465 N N . GLN A 1 182 ? 5.695 6.914 22.463 1.00 92.00 182 GLN A N 1
ATOM 1466 C CA . GLN A 1 182 ? 6.132 5.965 23.480 1.00 92.00 182 GLN A CA 1
ATOM 1467 C C . GLN A 1 182 ? 5.333 6.210 24.762 1.00 92.00 182 GLN A C 1
ATOM 1469 O O . GLN A 1 182 ? 5.768 7.003 25.604 1.00 92.00 182 GLN A O 1
ATOM 1474 N N . PRO A 1 183 ? 4.173 5.551 24.956 1.00 87.44 183 PRO A N 1
ATOM 1475 C CA . PRO A 1 183 ? 3.321 5.813 26.115 1.00 87.44 183 PRO A CA 1
ATOM 1476 C C . PRO A 1 183 ? 4.025 5.549 27.455 1.00 87.44 183 PRO A C 1
ATOM 1478 O O . PRO A 1 183 ? 3.633 6.121 28.470 1.00 87.44 183 PRO A O 1
ATOM 1481 N N . LYS A 1 184 ? 5.065 4.694 27.469 1.00 85.56 184 LYS A N 1
ATOM 1482 C CA . LYS A 1 184 ? 5.870 4.325 28.652 1.00 85.56 184 LYS A CA 1
ATOM 1483 C C . LYS A 1 184 ? 5.001 3.863 29.835 1.00 85.56 184 LYS A C 1
ATOM 1485 O O . LYS A 1 184 ? 5.335 4.088 30.999 1.00 85.56 184 LYS A O 1
ATOM 1490 N N . LYS A 1 185 ? 3.885 3.182 29.545 1.00 87.50 185 LYS A N 1
ATOM 1491 C CA . LYS A 1 185 ? 2.951 2.613 30.532 1.00 87.50 185 LYS A CA 1
ATOM 1492 C C . LYS A 1 185 ? 2.995 1.086 30.483 1.00 87.50 185 LYS A C 1
ATOM 1494 O O . LYS A 1 185 ? 3.260 0.481 29.451 1.00 87.50 185 LYS A O 1
ATOM 1499 N N . LYS A 1 186 ? 2.702 0.432 31.609 1.00 89.38 186 LYS A N 1
ATOM 1500 C CA . LYS A 1 186 ? 2.507 -1.027 31.635 1.00 89.38 186 LYS A CA 1
ATOM 1501 C C . LYS A 1 186 ? 1.105 -1.386 31.145 1.00 89.38 186 LYS A C 1
ATOM 1503 O O . LYS A 1 186 ? 0.153 -0.657 31.413 1.00 89.38 186 LYS A O 1
ATOM 1508 N N . GLY A 1 187 ? 0.978 -2.556 30.526 1.00 89.69 187 GLY A N 1
ATOM 1509 C CA . GLY A 1 187 ? -0.300 -3.104 30.077 1.00 89.69 187 GLY A CA 1
ATOM 1510 C C . GLY A 1 187 ? -0.595 -2.804 28.613 1.00 89.69 187 GLY A C 1
ATOM 1511 O O . GLY A 1 187 ? 0.306 -2.514 27.827 1.00 89.69 187 GLY A O 1
ATOM 1512 N N . THR A 1 188 ? -1.869 -2.916 28.254 1.00 91.25 188 THR A N 1
ATOM 1513 C CA . THR A 1 188 ? -2.340 -2.801 26.873 1.00 91.25 188 THR A CA 1
ATOM 1514 C C . THR A 1 188 ? -3.561 -1.897 26.783 1.00 91.25 188 THR A C 1
ATOM 1516 O O . THR A 1 188 ? -4.401 -1.926 27.683 1.00 91.25 188 THR A O 1
ATOM 1519 N N . SER A 1 189 ? -3.709 -1.173 25.675 1.00 90.62 189 SER A N 1
ATOM 1520 C CA . SER A 1 189 ? -4.958 -0.484 25.321 1.00 90.62 189 SER A CA 1
ATOM 1521 C C . SER A 1 189 ? -5.745 -1.295 24.300 1.00 90.62 189 SER A C 1
ATOM 1523 O O . SER A 1 189 ? -5.150 -1.936 23.437 1.00 90.62 189 SER A O 1
ATOM 1525 N N . ALA A 1 190 ? -7.076 -1.244 24.369 1.00 90.12 190 ALA A N 1
ATOM 1526 C CA . ALA A 1 190 ? -7.925 -1.787 23.313 1.00 90.12 190 ALA A CA 1
ATOM 1527 C C . ALA A 1 190 ? -7.692 -1.028 21.999 1.00 90.12 190 ALA A C 1
ATOM 1529 O O . ALA A 1 190 ? -7.505 0.191 22.014 1.00 90.12 190 ALA A O 1
ATOM 1530 N N . VAL A 1 191 ? -7.731 -1.763 20.888 1.00 90.62 191 VAL A N 1
ATOM 1531 C CA . VAL A 1 191 ? -7.654 -1.209 19.535 1.00 90.62 191 VAL A CA 1
ATOM 1532 C C . VAL A 1 191 ? -8.935 -1.546 18.777 1.00 90.62 191 VAL A C 1
ATOM 1534 O O . VAL A 1 191 ? -9.320 -2.712 18.654 1.00 90.62 191 VAL A O 1
ATOM 1537 N N . TYR A 1 192 ? -9.587 -0.507 18.275 1.00 88.94 192 TYR A N 1
ATOM 1538 C CA . TYR A 1 192 ? -10.831 -0.540 17.520 1.00 88.94 192 TYR A CA 1
ATOM 1539 C C . TYR A 1 192 ? -10.547 -0.467 16.018 1.00 88.94 192 TYR A C 1
ATOM 1541 O O . TYR A 1 192 ? -9.497 0.011 15.590 1.00 88.94 192 TYR A O 1
ATOM 1549 N N . SER A 1 193 ? -11.491 -0.948 15.216 1.00 85.94 193 SER A N 1
ATOM 1550 C CA . SER A 1 193 ? -11.428 -0.864 13.757 1.00 85.94 193 SER A CA 1
ATOM 1551 C C . SER A 1 193 ? -11.710 0.544 13.245 1.00 85.94 193 SER A C 1
ATOM 1553 O O . SER A 1 193 ? -11.126 0.926 12.248 1.00 85.94 193 SER A O 1
ATOM 1555 N N . ALA A 1 194 ? -12.549 1.310 13.945 1.00 86.88 194 ALA A N 1
ATOM 1556 C CA . ALA A 1 194 ? -12.960 2.661 13.572 1.00 86.88 194 ALA A CA 1
ATOM 1557 C C . ALA A 1 194 ? -13.222 3.517 14.829 1.00 86.88 194 ALA A C 1
ATOM 1559 O O . ALA A 1 194 ? -13.459 2.952 15.905 1.00 86.88 194 ALA A O 1
ATOM 1560 N N . PRO A 1 195 ? -13.238 4.861 14.735 1.00 86.81 195 PRO A N 1
ATOM 1561 C CA . PRO A 1 195 ? -13.421 5.744 15.885 1.00 86.81 195 PRO A CA 1
ATOM 1562 C C . PRO A 1 195 ? -14.907 5.905 16.264 1.00 86.81 195 PRO A C 1
ATOM 1564 O O . PRO A 1 195 ? -15.344 6.995 16.606 1.00 86.81 195 PRO A O 1
ATOM 1567 N N . TYR A 1 196 ? -15.706 4.833 16.213 1.00 83.81 196 TYR A N 1
ATOM 1568 C CA . TYR A 1 196 ? -17.161 4.853 16.467 1.00 83.81 196 TYR A CA 1
ATOM 1569 C C . TYR A 1 196 ? -17.563 4.115 17.754 1.00 83.81 196 TYR A C 1
ATOM 1571 O O . TYR A 1 196 ? -18.679 3.621 17.894 1.00 83.81 196 TYR A O 1
ATOM 1579 N N . GLY A 1 197 ? -16.651 4.014 18.722 1.00 77.44 197 GLY A N 1
ATOM 1580 C CA . GLY A 1 197 ? -16.960 3.419 20.019 1.00 77.44 197 GLY A CA 1
ATOM 1581 C C . GLY A 1 197 ? -17.013 1.890 20.019 1.00 77.44 197 GLY A C 1
ATOM 1582 O O . GLY A 1 197 ? -16.370 1.198 19.232 1.00 77.44 197 GLY A O 1
ATOM 1583 N N . LYS A 1 198 ? -17.767 1.333 20.974 1.00 73.31 198 LYS A N 1
ATOM 1584 C CA . LYS A 1 198 ? -17.777 -0.111 21.280 1.00 73.31 198 LYS A CA 1
ATOM 1585 C C . LYS A 1 198 ? -18.485 -0.983 20.234 1.00 73.31 198 LYS A C 1
ATOM 1587 O O . LYS A 1 198 ? -18.478 -2.200 20.388 1.00 73.31 198 LYS A O 1
ATOM 1592 N N . SER A 1 199 ? -19.117 -0.416 19.217 1.00 71.88 199 SER A N 1
ATOM 1593 C CA . SER A 1 199 ? -19.629 -1.180 18.072 1.00 71.88 199 SER A CA 1
ATOM 1594 C C . SER A 1 199 ? -18.530 -1.460 17.044 1.00 71.88 199 SER A C 1
ATOM 1596 O O . SER A 1 199 ? -18.603 -2.464 16.347 1.00 71.88 199 SER A O 1
ATOM 1598 N N . ALA A 1 200 ? -17.469 -0.647 17.015 1.00 74.81 200 ALA A N 1
ATOM 1599 C CA . ALA A 1 200 ? -16.350 -0.776 16.084 1.00 74.81 200 ALA A CA 1
ATOM 1600 C C . ALA A 1 200 ? -15.253 -1.748 16.558 1.00 74.81 200 ALA A C 1
ATOM 1602 O O . ALA A 1 200 ? -14.073 -1.593 16.228 1.00 74.81 200 ALA A O 1
ATOM 1603 N N . TRP A 1 201 ? -15.607 -2.748 17.373 1.00 70.00 201 TRP A N 1
ATOM 1604 C CA . TRP A 1 201 ? -14.668 -3.822 17.697 1.00 70.00 201 TRP A CA 1
ATOM 1605 C C . TRP A 1 201 ? -14.421 -4.685 16.462 1.00 70.00 201 TRP A C 1
ATOM 1607 O O . TRP A 1 201 ? -15.338 -4.998 15.709 1.00 70.00 201 TRP A O 1
ATOM 1617 N N . ARG A 1 202 ? -13.169 -5.109 16.286 1.00 64.38 202 ARG A N 1
ATOM 1618 C CA . ARG A 1 202 ? -12.770 -6.012 15.204 1.00 64.38 202 ARG A CA 1
ATOM 1619 C C . ARG A 1 202 ? -13.577 -7.313 15.241 1.00 64.38 202 ARG A C 1
ATOM 1621 O O . ARG A 1 202 ? -13.712 -7.931 16.294 1.00 64.38 202 ARG A O 1
ATOM 1628 N N . ALA A 1 203 ? -14.028 -7.763 14.071 1.00 48.62 203 ALA A N 1
ATOM 1629 C CA . ALA A 1 203 ? -14.815 -8.986 13.885 1.00 48.62 203 ALA A CA 1
ATOM 1630 C C . ALA A 1 203 ? -14.027 -10.309 14.070 1.00 48.62 203 ALA A C 1
ATOM 1632 O O . ALA A 1 203 ? -14.590 -11.394 13.918 1.00 48.62 203 ALA A O 1
ATOM 1633 N N . GLY A 1 204 ? -12.732 -10.251 14.404 1.00 47.69 204 GLY A N 1
ATOM 1634 C CA . GLY A 1 204 ? -11.889 -11.428 14.643 1.00 47.69 204 GLY A CA 1
ATOM 1635 C C . GLY A 1 204 ? -12.099 -12.079 16.020 1.00 47.69 204 GLY A C 1
ATOM 1636 O O . GLY A 1 204 ? -12.593 -11.460 16.962 1.00 47.69 204 GLY A O 1
ATOM 1637 N N . LYS A 1 205 ? -11.680 -13.347 16.172 1.00 43.25 205 LYS A N 1
ATOM 1638 C CA . LYS A 1 205 ? -11.645 -14.039 17.477 1.00 43.25 205 LYS A CA 1
ATOM 1639 C C . LYS A 1 205 ? -10.598 -13.391 18.392 1.00 43.25 205 LYS A C 1
ATOM 1641 O O . LYS A 1 205 ? -9.450 -13.820 18.426 1.00 43.25 205 LYS A O 1
ATOM 1646 N N . GLY A 1 206 ? -11.007 -12.383 19.156 1.00 51.62 206 GLY A N 1
ATOM 1647 C CA . GLY A 1 206 ? -10.190 -11.757 20.193 1.00 51.62 206 GLY A CA 1
ATOM 1648 C C . GLY A 1 206 ? -10.218 -10.234 20.140 1.00 51.62 206 GLY A C 1
ATOM 1649 O O . GLY A 1 206 ? -10.373 -9.620 19.090 1.00 51.62 206 GLY A O 1
ATOM 1650 N N . LYS A 1 207 ? -10.054 -9.622 21.312 1.00 62.78 207 LYS A N 1
ATOM 1651 C CA . LYS A 1 207 ? -9.888 -8.177 21.472 1.00 62.78 207 LYS A CA 1
ATOM 1652 C C . LYS A 1 207 ? -8.503 -7.787 20.947 1.00 62.78 207 LYS A C 1
ATOM 1654 O O . LYS A 1 207 ? -7.512 -8.236 21.516 1.00 62.78 207 LYS A O 1
ATOM 1659 N N . ALA A 1 208 ? -8.425 -6.985 19.883 1.00 79.75 208 ALA A N 1
ATOM 1660 C CA . ALA A 1 208 ? -7.152 -6.395 19.475 1.00 79.75 208 ALA A CA 1
ATOM 1661 C C . ALA A 1 208 ? -6.688 -5.405 20.549 1.00 79.75 208 ALA A C 1
ATOM 1663 O O . ALA A 1 208 ? -7.501 -4.688 21.143 1.00 79.75 208 ALA A O 1
ATOM 1664 N N . ALA A 1 209 ? -5.388 -5.399 20.819 1.00 87.12 209 ALA A N 1
ATOM 1665 C CA . ALA A 1 209 ? -4.800 -4.531 21.817 1.00 87.12 209 ALA A CA 1
ATOM 1666 C C . ALA A 1 209 ? -3.371 -4.155 21.424 1.00 87.12 209 ALA A C 1
ATOM 1668 O O . ALA A 1 209 ? -2.669 -4.954 20.805 1.00 87.12 209 ALA A O 1
ATOM 1669 N N . VAL A 1 210 ? -2.956 -2.954 21.813 1.00 90.31 210 VAL A N 1
ATOM 1670 C CA . VAL A 1 210 ? -1.596 -2.441 21.624 1.00 90.31 210 VAL A CA 1
ATOM 1671 C C . VAL A 1 210 ? -0.876 -2.414 22.967 1.00 90.31 210 VAL A C 1
ATOM 1673 O O . VAL A 1 210 ? -1.460 -2.015 23.980 1.00 90.31 210 VAL A O 1
ATOM 1676 N N . GLY A 1 211 ? 0.379 -2.864 22.990 1.00 89.94 211 GLY A N 1
ATOM 1677 C CA . GLY A 1 211 ? 1.245 -2.746 24.161 1.00 89.94 211 GLY A CA 1
ATOM 1678 C C . GLY A 1 211 ? 1.615 -1.288 24.413 1.00 89.94 211 GLY A C 1
ATOM 1679 O O . GLY A 1 211 ? 2.006 -0.579 23.495 1.00 89.94 211 GLY A O 1
ATOM 1680 N N . LEU A 1 212 ? 1.498 -0.824 25.657 1.00 91.25 212 LEU A N 1
ATOM 1681 C CA . LEU A 1 212 ? 1.789 0.575 26.010 1.00 91.25 212 LEU A CA 1
ATOM 1682 C C . LEU A 1 212 ? 3.251 0.812 26.431 1.00 91.25 212 LEU A C 1
ATOM 1684 O O . LEU A 1 212 ? 3.622 1.920 26.829 1.00 91.25 212 LEU A O 1
ATOM 1688 N N . ASN A 1 213 ? 4.071 -0.236 26.376 1.00 89.50 213 ASN A N 1
ATOM 1689 C CA . ASN A 1 213 ? 5.487 -0.229 26.734 1.00 89.50 213 ASN A CA 1
ATOM 1690 C C . ASN A 1 213 ? 6.430 -0.232 25.520 1.00 89.50 213 ASN A C 1
ATOM 1692 O O . ASN A 1 213 ? 7.638 -0.210 25.734 1.00 89.50 213 ASN A O 1
ATOM 1696 N N . GLY A 1 214 ? 5.895 -0.301 24.300 1.00 85.81 214 GLY A N 1
ATOM 1697 C CA . GLY A 1 214 ? 6.659 -0.275 23.054 1.00 85.81 214 GLY A CA 1
ATOM 1698 C C . GLY A 1 214 ? 6.391 0.981 22.231 1.00 85.81 214 GLY A C 1
ATOM 1699 O O . GLY A 1 214 ? 5.682 1.890 22.675 1.00 85.81 214 GLY A O 1
ATOM 1700 N N . ASP A 1 215 ? 6.959 0.983 21.032 1.00 89.31 215 ASP A N 1
ATOM 1701 C CA . ASP A 1 215 ? 6.778 2.032 20.038 1.00 89.31 215 ASP A CA 1
ATOM 1702 C C . ASP A 1 215 ? 5.460 1.833 19.281 1.00 89.31 215 ASP A C 1
ATOM 1704 O O . ASP A 1 215 ? 5.069 0.715 18.930 1.00 89.31 215 ASP A O 1
ATOM 1708 N N . LEU A 1 216 ? 4.761 2.937 19.041 1.00 90.69 216 LEU A N 1
ATOM 1709 C CA . LEU A 1 216 ? 3.632 3.019 18.124 1.00 90.69 216 LEU A CA 1
ATOM 1710 C C . LEU A 1 216 ? 3.679 4.368 17.408 1.00 90.69 216 LEU A C 1
ATOM 1712 O O . LEU A 1 216 ? 4.321 5.296 17.889 1.00 90.69 216 LEU A O 1
ATOM 1716 N N . TRP A 1 217 ? 2.976 4.504 16.291 1.00 89.44 217 TRP A N 1
ATOM 1717 C CA . TRP A 1 217 ? 2.977 5.727 15.494 1.00 89.44 217 TRP A CA 1
ATOM 1718 C C . TRP A 1 217 ? 1.571 6.296 15.419 1.00 89.44 217 TRP A C 1
ATOM 1720 O O . TRP A 1 217 ? 0.630 5.601 15.033 1.00 89.44 217 TRP A O 1
ATOM 1730 N N . VAL A 1 218 ? 1.417 7.554 15.813 1.00 88.88 218 VAL A N 1
ATOM 1731 C CA . VAL A 1 218 ? 0.161 8.291 15.695 1.00 88.88 218 VAL A CA 1
ATOM 1732 C C . VAL A 1 218 ? 0.056 8.801 14.271 1.00 88.88 218 VAL A C 1
ATOM 1734 O O . VAL A 1 218 ? 0.879 9.593 13.823 1.00 88.88 218 VAL A O 1
ATOM 1737 N N . LEU A 1 219 ? -0.966 8.341 13.562 1.00 84.88 219 LEU A N 1
ATOM 1738 C CA . LEU A 1 219 ? -1.210 8.756 12.191 1.00 84.88 219 LEU A CA 1
ATOM 1739 C C . LEU A 1 219 ? -2.148 9.970 12.145 1.00 84.88 219 LEU A C 1
ATOM 1741 O O . LEU A 1 219 ? -1.913 10.917 11.404 1.00 84.88 219 LEU A O 1
ATOM 1745 N N . SER A 1 220 ? -3.205 9.959 12.960 1.00 84.69 220 SER A N 1
ATOM 1746 C CA . SER A 1 220 ? -4.179 11.052 13.060 1.00 84.69 220 SER A CA 1
ATOM 1747 C C . SER A 1 220 ? -4.997 10.941 14.352 1.00 84.69 220 SER A C 1
ATOM 1749 O O . SER A 1 220 ? -4.873 9.963 15.093 1.00 84.69 220 SER A O 1
ATOM 1751 N N . GLN A 1 221 ? -5.844 11.927 14.647 1.00 86.19 221 GLN A N 1
ATOM 1752 C CA . GLN A 1 221 ? -6.717 11.939 15.820 1.00 86.19 221 GLN A CA 1
ATOM 1753 C C . GLN A 1 221 ? -8.133 12.412 15.466 1.00 86.19 221 GLN A C 1
ATOM 1755 O O . GLN A 1 221 ? -8.321 13.340 14.685 1.00 86.19 221 GLN A O 1
ATOM 1760 N N . TYR A 1 222 ? -9.136 11.784 16.080 1.00 83.88 222 TYR A N 1
ATOM 1761 C CA . TYR A 1 222 ? -10.558 11.999 15.813 1.00 83.88 222 TYR A CA 1
ATOM 1762 C C . TYR A 1 222 ? -11.340 12.071 17.110 1.00 83.88 222 TYR A C 1
ATOM 1764 O O . TYR A 1 222 ? -11.099 11.297 18.031 1.00 83.88 222 TYR A O 1
ATOM 1772 N N . LYS A 1 223 ? -12.336 12.951 17.162 1.00 85.44 223 LYS A N 1
ATOM 1773 C CA . LYS A 1 223 ? -13.335 12.956 18.229 1.00 85.44 223 LYS A CA 1
ATOM 1774 C C . LYS A 1 223 ? -14.639 12.407 17.675 1.00 85.44 223 LYS A C 1
ATOM 1776 O O . LYS A 1 223 ? -15.120 12.911 16.664 1.00 85.44 223 LYS A O 1
ATOM 1781 N N . ASN A 1 224 ? -15.182 11.369 18.299 1.00 83.25 224 ASN A N 1
ATOM 1782 C CA . ASN A 1 224 ? -16.433 10.761 17.852 1.00 83.25 224 ASN A CA 1
ATOM 1783 C C . ASN A 1 224 ? -17.668 11.532 18.358 1.00 83.25 224 ASN A C 1
ATOM 1785 O O . ASN A 1 224 ? -17.542 12.459 19.160 1.00 83.25 224 ASN A O 1
ATOM 1789 N N . GLU A 1 225 ? -18.859 11.124 17.914 1.00 79.44 225 GLU A N 1
ATOM 1790 C CA . GLU A 1 225 ? -20.144 11.736 18.305 1.00 79.44 225 GLU A CA 1
ATOM 1791 C C . GLU A 1 225 ? -20.427 11.640 19.814 1.00 79.44 225 GLU A C 1
ATOM 1793 O O . GLU A 1 225 ? -21.016 12.548 20.395 1.00 79.44 225 GLU A O 1
ATOM 1798 N N . ASP A 1 226 ? -19.920 10.598 20.482 1.00 82.75 226 ASP A N 1
ATOM 1799 C CA . ASP A 1 226 ? -20.004 10.446 21.942 1.00 82.75 226 ASP A CA 1
ATOM 1800 C C . ASP A 1 226 ? -19.013 11.352 22.706 1.00 82.75 226 ASP A C 1
ATOM 1802 O O . ASP A 1 226 ? -18.910 11.286 23.934 1.00 82.75 226 ASP A O 1
ATOM 1806 N N . GLY A 1 227 ? -18.229 12.169 21.996 1.00 84.69 227 GLY A N 1
ATOM 1807 C CA . GLY A 1 227 ? -17.242 13.084 22.563 1.00 84.69 227 GLY A CA 1
ATOM 1808 C C . GLY A 1 227 ? -15.931 12.429 23.009 1.00 84.69 227 GLY A C 1
ATOM 1809 O O . GLY A 1 227 ? -15.146 13.075 23.704 1.00 84.69 227 GLY A O 1
ATOM 1810 N N . GLN A 1 228 ? -15.673 11.176 22.630 1.00 88.69 228 GLN A N 1
ATOM 1811 C CA . GLN A 1 228 ? -14.437 10.456 22.940 1.00 88.69 228 GLN A CA 1
ATOM 1812 C C . GLN A 1 228 ? -13.359 10.737 21.892 1.00 88.69 228 GLN A C 1
ATOM 1814 O O . GLN A 1 228 ? -13.626 10.656 20.692 1.00 88.69 228 GLN A O 1
ATOM 1819 N N . SER A 1 229 ? -12.131 11.006 22.340 1.00 91.12 229 SER A N 1
ATOM 1820 C CA . SER A 1 229 ? -10.990 11.184 21.439 1.00 91.12 229 SER A CA 1
ATOM 1821 C C . SER A 1 229 ? -10.285 9.855 21.178 1.00 91.12 229 SER A C 1
ATOM 1823 O O . SER A 1 229 ? -9.901 9.135 22.105 1.00 91.12 229 SER A O 1
ATOM 1825 N N . TYR A 1 230 ? -10.094 9.551 19.903 1.00 91.31 230 TYR A N 1
ATOM 1826 C CA . TYR A 1 230 ? -9.377 8.402 19.379 1.00 91.31 230 TYR A CA 1
ATOM 1827 C C . TYR A 1 230 ? -8.152 8.873 18.604 1.00 91.31 230 TYR A C 1
ATOM 1829 O O . TYR A 1 230 ? -8.241 9.804 17.811 1.00 91.31 230 TYR A O 1
ATOM 1837 N N . ALA A 1 231 ? -7.033 8.183 18.761 1.00 90.81 231 ALA A N 1
ATOM 1838 C CA . ALA A 1 231 ? -5.908 8.273 17.847 1.00 90.81 231 ALA A CA 1
ATOM 1839 C C . ALA A 1 231 ? -5.979 7.105 16.858 1.00 90.81 231 ALA A C 1
ATOM 1841 O O . ALA A 1 231 ? -6.109 5.956 17.284 1.00 90.81 231 ALA A O 1
ATOM 1842 N N . CYS A 1 232 ? -5.887 7.401 15.561 1.00 89.94 232 CYS A N 1
ATOM 1843 C CA . CYS A 1 232 ? -5.511 6.418 14.552 1.00 89.94 232 CYS A CA 1
ATOM 1844 C C . CYS A 1 232 ? -4.028 6.110 14.757 1.00 89.94 232 CYS A C 1
ATOM 1846 O O . CYS A 1 232 ? -3.196 7.019 14.729 1.00 89.94 232 CYS A O 1
ATOM 1848 N N . ILE A 1 233 ? -3.714 4.848 15.017 1.00 90.19 233 ILE A N 1
ATOM 1849 C CA . ILE A 1 233 ? -2.370 4.391 15.329 1.00 90.19 233 ILE A CA 1
ATOM 1850 C C . ILE A 1 233 ? -1.960 3.250 14.419 1.00 90.19 233 ILE A C 1
ATOM 1852 O O . ILE A 1 233 ? -2.756 2.368 14.093 1.00 90.19 233 ILE A O 1
ATOM 1856 N N . ARG A 1 234 ? -0.673 3.244 14.108 1.00 89.94 234 ARG A N 1
ATOM 1857 C CA . ARG A 1 234 ? 0.049 2.121 13.540 1.00 89.94 234 ARG A CA 1
ATOM 1858 C C . ARG A 1 234 ? 0.910 1.497 14.633 1.00 89.94 234 ARG A C 1
ATOM 1860 O O . ARG A 1 234 ? 1.527 2.217 15.416 1.00 89.94 234 ARG A O 1
ATOM 1867 N N . TYR A 1 235 ? 0.921 0.175 14.746 1.00 88.31 235 TYR A N 1
ATOM 1868 C CA . TYR A 1 235 ? 1.673 -0.516 15.796 1.00 88.31 235 TYR A CA 1
ATOM 1869 C C . TYR A 1 235 ? 2.100 -1.911 15.357 1.00 88.31 235 TYR A C 1
ATOM 1871 O O . TYR A 1 235 ? 1.397 -2.584 14.597 1.00 88.31 235 TYR A O 1
ATOM 1879 N N . ASN A 1 236 ? 3.235 -2.361 15.882 1.00 85.69 236 ASN A N 1
ATOM 1880 C CA . ASN A 1 236 ? 3.770 -3.678 15.573 1.00 85.69 236 ASN A CA 1
ATOM 1881 C C . ASN A 1 236 ? 3.096 -4.725 16.466 1.00 85.69 236 ASN A C 1
ATOM 1883 O O . ASN A 1 236 ? 3.055 -4.604 17.692 1.00 85.69 236 ASN A O 1
ATOM 1887 N N . VAL A 1 237 ? 2.547 -5.763 15.843 1.00 81.69 237 VAL A N 1
ATOM 1888 C CA . VAL A 1 237 ? 2.089 -6.983 16.528 1.00 81.69 237 VAL A CA 1
ATOM 1889 C C . VAL A 1 237 ? 3.236 -7.989 16.608 1.00 81.69 237 VAL A C 1
ATOM 1891 O O . VAL A 1 237 ? 3.369 -8.719 17.587 1.00 81.69 237 VAL A O 1
ATOM 1894 N N . SER A 1 238 ? 4.047 -8.012 15.557 1.00 76.56 238 SER A N 1
ATOM 1895 C CA . SER A 1 238 ? 5.292 -8.758 15.395 1.00 76.56 238 SER A CA 1
ATOM 1896 C C . SER A 1 238 ? 6.095 -8.091 14.277 1.00 76.56 238 SER A C 1
ATOM 1898 O O . SER A 1 238 ? 5.516 -7.310 13.528 1.00 76.56 238 SER A O 1
ATOM 1900 N N . GLU A 1 239 ? 7.354 -8.470 14.078 1.00 67.62 239 GLU A N 1
ATOM 1901 C CA . GLU A 1 239 ? 8.178 -7.970 12.959 1.00 67.62 239 GLU A CA 1
ATOM 1902 C C . GLU A 1 239 ? 7.524 -8.184 11.578 1.00 67.62 239 GLU A C 1
ATOM 1904 O O . GLU A 1 239 ? 7.683 -7.375 10.675 1.00 67.62 239 GLU A O 1
ATOM 1909 N N . ARG A 1 240 ? 6.702 -9.233 11.427 1.00 70.81 240 ARG A N 1
ATOM 1910 C CA . ARG A 1 240 ? 5.963 -9.538 10.187 1.00 70.81 240 ARG A CA 1
ATOM 1911 C C . ARG A 1 240 ? 4.552 -8.954 10.096 1.00 70.81 240 ARG A C 1
ATOM 1913 O O . ARG A 1 240 ? 3.830 -9.265 9.158 1.00 70.81 240 ARG A O 1
ATOM 1920 N N . THR A 1 241 ? 4.064 -8.285 11.137 1.00 79.94 241 THR A N 1
ATOM 1921 C CA . THR A 1 241 ? 2.664 -7.843 11.172 1.00 79.94 241 THR A CA 1
ATOM 1922 C C . THR A 1 241 ? 2.577 -6.504 11.851 1.00 79.94 241 THR A C 1
ATOM 1924 O O . THR A 1 241 ? 2.720 -6.398 13.074 1.00 79.94 241 THR A O 1
ATOM 1927 N N . GLN A 1 242 ? 2.258 -5.508 11.047 1.00 84.75 242 GLN A N 1
ATOM 1928 C CA . GLN A 1 242 ? 1.873 -4.202 11.519 1.00 84.75 242 GLN A CA 1
ATOM 1929 C C . GLN A 1 242 ? 0.355 -4.094 11.462 1.00 84.75 242 GLN A C 1
ATOM 1931 O O . GLN A 1 242 ? -0.324 -4.843 10.773 1.00 84.75 242 GLN A O 1
ATOM 1936 N N . ARG A 1 243 ? -0.234 -3.228 12.273 1.00 87.88 243 ARG A N 1
ATOM 1937 C CA . ARG A 1 243 ? -1.673 -2.998 12.209 1.00 87.88 243 ARG A CA 1
ATOM 1938 C C . ARG A 1 243 ? -1.976 -1.538 12.315 1.00 87.88 243 ARG A C 1
ATOM 1940 O O . ARG A 1 243 ? -1.337 -0.825 13.087 1.00 87.88 243 ARG A O 1
ATOM 1947 N N . ILE A 1 244 ? -3.046 -1.161 11.632 1.00 88.69 244 ILE A N 1
ATOM 1948 C CA . ILE A 1 244 ? -3.683 0.133 11.801 1.00 88.69 244 ILE A CA 1
ATOM 1949 C C . ILE A 1 244 ? -5.008 -0.057 12.544 1.00 88.69 244 ILE A C 1
ATOM 1951 O O . ILE A 1 244 ? -5.743 -1.039 12.360 1.00 88.69 244 ILE A O 1
ATOM 1955 N N . GLY A 1 245 ? -5.290 0.857 13.462 1.00 90.12 245 GLY A N 1
ATOM 1956 C CA . GLY A 1 245 ? -6.548 0.899 14.191 1.00 90.12 245 GLY A CA 1
ATOM 1957 C C . GLY A 1 245 ? -6.629 2.110 15.103 1.00 90.12 245 GLY A C 1
ATOM 1958 O O . GLY A 1 245 ? -5.764 2.975 15.088 1.00 90.12 245 GLY A O 1
ATOM 1959 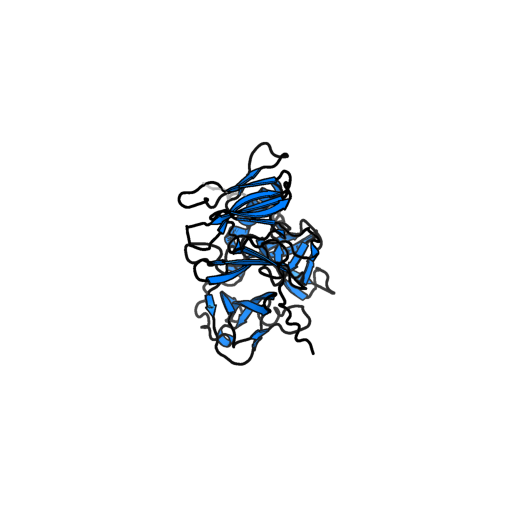N N . TYR A 1 246 ? -7.671 2.164 15.920 1.00 91.06 246 TYR A N 1
ATOM 1960 C CA . TYR A 1 246 ? -7.959 3.318 16.761 1.00 91.06 246 TYR A CA 1
ATOM 1961 C C . TYR A 1 246 ? -7.835 2.959 18.233 1.00 91.06 246 TYR A C 1
ATOM 1963 O O . TYR A 1 246 ? -8.367 1.943 18.665 1.00 91.06 246 TYR A O 1
ATOM 1971 N N . ALA A 1 247 ? -7.181 3.795 19.029 1.00 92.50 247 ALA A N 1
ATOM 1972 C CA . ALA A 1 247 ? -7.137 3.661 20.484 1.00 92.50 247 ALA A CA 1
ATOM 1973 C C . ALA A 1 247 ? -7.514 4.989 21.140 1.00 92.50 247 ALA A C 1
ATOM 1975 O O . ALA A 1 247 ? -7.368 6.050 20.540 1.00 92.50 247 ALA A O 1
ATOM 1976 N N . LEU A 1 248 ? -8.032 4.946 22.365 1.00 93.38 248 LEU A N 1
ATOM 1977 C CA . LEU A 1 248 ? -8.453 6.159 23.064 1.00 93.38 248 LEU A CA 1
ATOM 1978 C C . LEU A 1 248 ? -7.239 7.024 23.427 1.00 93.38 248 LEU A C 1
ATOM 1980 O O . LEU A 1 248 ? -6.271 6.511 23.994 1.00 93.38 248 LEU A O 1
ATOM 1984 N N . CYS A 1 249 ? -7.314 8.336 23.181 1.00 93.69 249 CYS A N 1
ATOM 1985 C CA . CYS A 1 249 ? -6.217 9.268 23.472 1.00 93.69 249 CYS A CA 1
ATOM 1986 C C . CYS A 1 249 ? -5.768 9.177 24.938 1.00 93.69 249 CYS A C 1
ATOM 1988 O O . CYS A 1 249 ? -4.579 8.986 25.205 1.00 93.69 249 CYS A O 1
ATOM 1990 N N . ARG A 1 250 ? -6.711 9.190 25.894 1.00 93.31 250 ARG A N 1
ATOM 1991 C CA . ARG A 1 250 ? -6.414 8.998 27.327 1.00 93.31 250 ARG A CA 1
ATOM 1992 C C . ARG A 1 250 ? -5.614 7.732 27.650 1.00 93.31 250 ARG A C 1
ATOM 1994 O O . ARG A 1 250 ? -4.732 7.770 28.515 1.00 93.31 250 ARG A O 1
ATOM 2001 N N . ASP A 1 251 ? -5.884 6.623 26.963 1.00 93.00 251 ASP A N 1
ATOM 2002 C CA . ASP A 1 251 ? -5.226 5.343 27.240 1.00 93.00 251 ASP A CA 1
ATOM 2003 C C . ASP A 1 251 ? -3.761 5.428 26.776 1.00 93.00 251 ASP A C 1
ATOM 2005 O O . ASP A 1 251 ? -2.837 5.066 27.515 1.00 93.00 251 ASP A O 1
ATOM 2009 N N . LEU A 1 252 ? -3.537 6.068 25.625 1.00 93.06 252 LEU A N 1
ATOM 2010 C CA . LEU A 1 252 ? -2.216 6.360 25.065 1.00 93.06 252 LEU A CA 1
ATOM 2011 C C . LEU A 1 252 ? -1.461 7.489 25.791 1.00 93.06 252 LEU A C 1
ATOM 2013 O O . LEU A 1 252 ? -0.250 7.603 25.647 1.00 93.06 252 LEU A O 1
ATOM 2017 N N . GLY A 1 253 ? -2.138 8.289 26.623 1.00 92.06 253 GLY A N 1
ATOM 2018 C CA . GLY A 1 253 ? -1.542 9.469 27.268 1.00 92.06 253 GLY A CA 1
ATOM 2019 C C . GLY A 1 253 ? -1.458 10.698 26.359 1.00 92.06 253 GLY A C 1
ATOM 2020 O O . GLY A 1 253 ? -0.705 11.618 26.658 1.00 92.06 253 GLY A O 1
ATOM 2021 N N . LEU A 1 254 ? -2.230 10.706 25.275 1.00 91.94 254 LEU A N 1
ATOM 2022 C CA . LEU A 1 254 ? -2.399 11.851 24.390 1.00 91.94 254 LEU A CA 1
ATOM 2023 C C . LEU A 1 254 ? -3.463 12.809 24.951 1.00 91.94 254 LEU A C 1
ATOM 2025 O O . LEU A 1 254 ? -4.363 12.366 25.675 1.00 91.94 254 LEU A O 1
ATOM 2029 N N . PRO A 1 255 ? -3.387 14.110 24.625 1.00 90.50 255 PRO A N 1
ATOM 2030 C CA . PRO A 1 255 ? -4.422 15.062 25.002 1.00 90.50 255 PRO A CA 1
ATOM 2031 C C . PRO A 1 255 ? -5.775 14.682 24.385 1.00 90.50 255 PRO A C 1
ATOM 2033 O O . PRO A 1 255 ? -5.857 14.158 23.275 1.00 90.50 255 PRO A O 1
ATOM 2036 N N . GLU A 1 256 ? -6.851 14.967 25.115 1.00 90.62 256 GLU A N 1
ATOM 2037 C CA . GLU A 1 256 ? -8.205 14.881 24.569 1.00 90.62 256 GLU A CA 1
ATOM 2038 C C . GLU A 1 256 ? -8.458 16.063 23.623 1.00 90.62 256 GLU A C 1
ATOM 2040 O O . GLU A 1 256 ? -8.036 17.192 23.884 1.00 90.62 256 GLU A O 1
ATOM 2045 N N . ILE A 1 257 ? -9.186 15.813 22.537 1.00 86.25 257 ILE A N 1
ATOM 2046 C CA . ILE A 1 257 ? -9.547 16.827 21.550 1.00 86.25 257 ILE A CA 1
ATOM 2047 C C . ILE A 1 257 ? -10.612 17.744 22.167 1.00 86.25 257 ILE A C 1
ATOM 2049 O O . ILE A 1 257 ? -11.752 17.340 22.430 1.00 86.25 257 ILE A O 1
ATOM 2053 N N . THR A 1 258 ? -10.240 18.997 22.424 1.00 76.88 258 THR A N 1
ATOM 2054 C CA . THR A 1 258 ? -11.109 19.998 23.063 1.00 76.88 258 THR A CA 1
ATOM 2055 C C . THR A 1 258 ? -12.089 20.614 22.072 1.00 76.88 258 THR A C 1
ATOM 2057 O O . THR A 1 258 ? -13.287 20.659 22.344 1.00 76.88 258 THR A O 1
ATOM 2060 N N . GLU A 1 259 ? -11.602 21.006 20.898 1.00 68.19 259 GLU A N 1
ATOM 2061 C CA . GLU A 1 259 ? -12.405 21.534 19.799 1.00 68.19 259 GLU A CA 1
ATOM 2062 C C . GLU A 1 259 ? -12.605 20.455 18.743 1.00 68.19 259 GLU A C 1
ATOM 2064 O O . GLU A 1 259 ? -11.651 19.938 18.159 1.00 68.19 259 GLU A O 1
ATOM 2069 N N . GLN A 1 260 ? -13.865 20.117 18.487 1.00 60.50 260 GLN A N 1
ATOM 2070 C CA . GLN A 1 260 ? -14.237 19.280 17.358 1.00 60.50 260 GLN A CA 1
ATOM 2071 C C . GLN A 1 260 ? -13.972 20.084 16.086 1.00 60.50 260 GLN A C 1
ATOM 2073 O O . GLN A 1 260 ? -14.821 20.856 15.648 1.00 60.50 260 GLN A O 1
ATOM 2078 N N . ARG A 1 261 ? -12.771 19.956 15.511 1.00 48.69 261 ARG A N 1
ATOM 2079 C CA . ARG A 1 261 ? -12.477 20.637 14.247 1.00 48.69 261 ARG A CA 1
ATOM 2080 C C . ARG A 1 261 ? -13.324 20.095 13.096 1.00 48.69 261 ARG A C 1
ATOM 2082 O O . ARG A 1 261 ? -13.568 20.866 12.180 1.00 48.69 261 ARG A O 1
ATOM 2089 N N . THR A 1 262 ? -13.858 18.872 13.207 1.00 46.47 262 THR A N 1
ATOM 2090 C CA . THR A 1 262 ? -14.901 18.280 12.343 1.00 46.47 262 THR A CA 1
ATOM 2091 C C . THR A 1 262 ? -15.238 16.859 12.834 1.00 46.47 262 THR A C 1
ATOM 2093 O O . THR A 1 262 ? -14.401 16.190 13.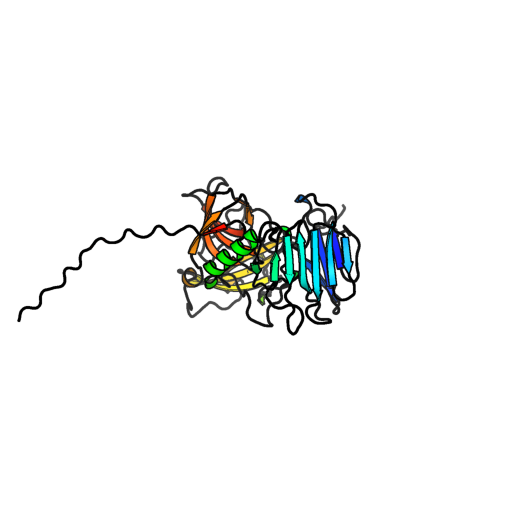438 1.00 46.47 262 THR A O 1
ATOM 2096 N N . GLU A 1 263 ? -16.468 16.388 12.614 1.00 49.91 263 GLU A N 1
ATOM 2097 C CA . GLU A 1 263 ? -16.845 14.970 12.767 1.00 49.91 263 GLU A CA 1
ATOM 2098 C C . GLU A 1 263 ? -15.981 14.074 11.858 1.00 49.91 263 GLU A C 1
ATOM 2100 O O . GLU A 1 263 ? -15.591 14.538 10.780 1.00 49.91 263 GLU A O 1
ATOM 2105 N N . PRO A 1 264 ? -15.733 12.790 12.209 1.00 53.88 264 PRO A N 1
ATOM 2106 C CA . PRO A 1 264 ? -15.125 11.832 11.286 1.00 53.88 264 PRO A CA 1
ATOM 2107 C C . PRO A 1 264 ? -15.801 11.869 9.908 1.00 53.88 264 PRO A C 1
ATOM 2109 O O . PRO A 1 264 ? -15.106 11.860 8.905 1.00 53.88 264 PRO A O 1
ATOM 2112 N N . GLY A 1 265 ? -17.128 12.056 9.858 1.00 51.06 265 GLY A N 1
ATOM 2113 C CA . GLY A 1 265 ? -17.916 12.118 8.622 1.00 51.06 265 GLY A CA 1
ATOM 2114 C C . GLY A 1 265 ? -17.679 13.324 7.700 1.00 51.06 265 GLY A C 1
ATOM 2115 O O . GLY A 1 265 ? -18.168 13.301 6.579 1.00 51.06 265 GLY A O 1
ATOM 2116 N N . ARG A 1 266 ? -16.948 14.373 8.117 1.00 55.44 266 ARG A N 1
ATOM 2117 C CA . ARG A 1 266 ? -16.520 15.456 7.198 1.00 55.44 266 ARG A CA 1
ATOM 2118 C C . ARG A 1 266 ? -15.107 15.272 6.649 1.00 55.44 266 ARG A C 1
ATOM 2120 O O . ARG A 1 266 ? -14.782 15.897 5.646 1.00 55.44 266 ARG A O 1
ATOM 2127 N N . PHE A 1 267 ? -14.270 14.482 7.319 1.00 64.38 267 PHE A N 1
ATOM 2128 C CA . PHE A 1 267 ? -12.970 14.081 6.777 1.00 64.38 267 PHE A CA 1
ATOM 2129 C C . PHE A 1 267 ? -13.094 12.805 5.956 1.00 64.38 267 PHE A C 1
ATOM 2131 O O . PHE A 1 267 ? -12.435 12.682 4.933 1.00 64.38 267 PHE A O 1
ATOM 2138 N N . PHE A 1 268 ? -13.942 11.872 6.382 1.00 81.00 268 PHE A N 1
ATOM 2139 C CA . PHE A 1 268 ? -14.232 10.671 5.622 1.00 81.00 268 PHE A CA 1
ATOM 2140 C C . PHE A 1 268 ? -15.129 11.022 4.439 1.00 81.00 268 PHE A C 1
ATOM 2142 O O . PHE A 1 268 ? -16.095 11.768 4.585 1.00 81.00 268 PHE A O 1
ATOM 2149 N N . VAL A 1 269 ? -14.812 10.483 3.266 1.00 82.19 269 VAL A N 1
ATOM 2150 C CA . VAL A 1 269 ? -15.509 10.844 2.022 1.00 82.19 269 VAL A CA 1
ATOM 2151 C C . VAL A 1 269 ? -16.819 10.100 1.811 1.00 82.19 269 VAL A C 1
ATOM 2153 O O . VAL A 1 269 ? -17.674 10.615 1.100 1.00 82.19 269 VAL A O 1
ATOM 2156 N N . HIS A 1 270 ? -16.994 8.933 2.439 1.00 86.06 270 HIS A N 1
ATOM 2157 C CA . HIS A 1 270 ? -18.207 8.112 2.339 1.00 86.06 270 HIS A CA 1
ATOM 2158 C C . HIS A 1 270 ? -18.685 7.933 0.889 1.00 86.06 270 HIS A C 1
ATOM 2160 O O . HIS A 1 270 ? -19.818 8.255 0.539 1.00 86.06 270 HIS A O 1
ATOM 2166 N N . ILE A 1 271 ? -17.792 7.437 0.036 1.00 89.25 271 ILE A N 1
ATOM 2167 C CA . ILE A 1 271 ? -18.090 7.162 -1.370 1.00 89.25 271 ILE A CA 1
ATOM 2168 C C . ILE A 1 271 ? -18.381 5.673 -1.511 1.00 89.25 271 ILE A C 1
ATOM 2170 O O . ILE A 1 271 ? -17.548 4.845 -1.143 1.00 89.25 271 ILE A O 1
ATOM 2174 N N . ASP A 1 272 ? -19.544 5.332 -2.052 1.00 93.62 272 ASP A N 1
ATOM 2175 C CA . ASP A 1 272 ? -19.889 3.940 -2.316 1.00 93.62 272 ASP A CA 1
ATOM 2176 C C . ASP A 1 272 ? -19.035 3.391 -3.462 1.00 93.62 272 ASP A C 1
ATOM 2178 O O . ASP A 1 272 ? -18.886 4.014 -4.518 1.00 93.62 272 ASP A O 1
ATOM 2182 N N . VAL A 1 273 ? -18.444 2.225 -3.227 1.00 95.62 273 VAL A N 1
ATOM 2183 C CA . VAL A 1 273 ? -17.561 1.531 -4.164 1.00 95.62 273 VAL A CA 1
ATOM 2184 C C . VAL A 1 273 ? -17.935 0.061 -4.251 1.00 95.62 273 VAL A C 1
ATOM 2186 O O . VAL A 1 273 ? -18.491 -0.516 -3.314 1.00 95.62 273 VAL A O 1
ATOM 2189 N N . GLU A 1 274 ? -17.585 -0.564 -5.363 1.00 96.88 274 GLU A N 1
ATOM 2190 C CA . GLU A 1 274 ? -17.768 -1.989 -5.594 1.00 96.88 274 GLU A CA 1
ATOM 2191 C C . GLU A 1 274 ? -16.441 -2.634 -6.009 1.00 96.88 274 GLU A C 1
ATOM 2193 O O . GLU A 1 274 ? -15.633 -2.022 -6.700 1.00 96.88 274 GLU A O 1
ATOM 2198 N N . ALA A 1 275 ? -16.191 -3.871 -5.576 1.00 97.50 275 ALA A N 1
ATOM 2199 C CA . ALA A 1 275 ? -15.022 -4.628 -6.011 1.00 97.50 275 ALA A CA 1
ATOM 2200 C C . ALA A 1 275 ? -15.143 -5.012 -7.495 1.00 97.50 275 ALA A C 1
ATOM 2202 O O . ALA A 1 275 ? -16.002 -5.817 -7.864 1.00 97.50 275 ALA A O 1
ATOM 2203 N N . ALA A 1 276 ? -14.255 -4.488 -8.336 1.00 96.00 276 ALA A N 1
ATOM 2204 C CA . ALA A 1 276 ? -14.209 -4.758 -9.773 1.00 96.00 276 ALA A CA 1
ATOM 2205 C C . ALA A 1 276 ? -13.599 -6.134 -10.104 1.00 96.00 276 ALA A C 1
ATOM 2207 O O . ALA A 1 276 ? -13.857 -6.703 -11.174 1.00 96.00 276 ALA A O 1
ATOM 2208 N N . ALA A 1 277 ? -12.850 -6.709 -9.161 1.00 95.50 277 ALA A N 1
ATOM 2209 C CA . ALA A 1 277 ? -12.225 -8.025 -9.241 1.00 95.50 277 ALA A CA 1
ATOM 2210 C C . ALA A 1 277 ? -12.284 -8.762 -7.892 1.00 95.50 277 ALA A C 1
ATOM 2212 O O . ALA A 1 277 ? -12.606 -8.180 -6.856 1.00 95.50 277 ALA A O 1
ATOM 2213 N N . ASP A 1 278 ? -11.971 -10.061 -7.905 1.00 96.94 278 ASP A N 1
ATOM 2214 C CA . ASP A 1 278 ? -11.743 -10.805 -6.666 1.00 96.94 278 ASP A CA 1
ATOM 2215 C C . ASP A 1 278 ? -10.487 -10.261 -5.976 1.00 96.94 278 ASP A C 1
ATOM 2217 O O . ASP A 1 278 ? -9.385 -10.322 -6.519 1.00 96.94 278 ASP A O 1
ATOM 2221 N N . THR A 1 279 ? -10.653 -9.762 -4.757 1.00 96.38 279 THR A N 1
ATOM 2222 C CA . THR A 1 279 ? -9.604 -9.098 -3.983 1.00 96.38 279 THR A CA 1
ATOM 2223 C C . THR A 1 279 ? -9.655 -9.531 -2.512 1.00 96.38 279 THR A C 1
ATOM 2225 O O . THR A 1 279 ? -10.095 -10.641 -2.172 1.00 96.38 279 THR A O 1
ATOM 2228 N N . PHE A 1 280 ? -9.151 -8.707 -1.601 1.00 95.25 280 PHE A N 1
ATOM 2229 C CA . PHE A 1 280 ? -9.092 -8.990 -0.178 1.00 95.25 280 PHE A CA 1
ATOM 2230 C C . PHE A 1 280 ? -9.257 -7.735 0.675 1.00 95.25 280 PHE A C 1
ATOM 2232 O O . PHE A 1 280 ? -9.015 -6.618 0.233 1.00 95.25 280 PHE A O 1
ATOM 2239 N N . LEU A 1 281 ? -9.642 -7.955 1.932 1.00 94.81 281 LEU A N 1
ATOM 2240 C CA . LEU A 1 281 ? -9.622 -6.946 2.983 1.00 94.81 281 LEU A CA 1
ATOM 2241 C C . LEU A 1 281 ? -8.530 -7.318 3.989 1.00 94.81 281 LEU A C 1
ATOM 2243 O O . LEU A 1 281 ? -8.532 -8.436 4.514 1.00 94.81 281 LEU A O 1
ATOM 2247 N N . THR A 1 282 ? -7.615 -6.388 4.257 1.00 91.50 282 THR A N 1
ATOM 2248 C CA . THR A 1 282 ? -6.533 -6.513 5.248 1.00 91.50 282 THR A CA 1
ATOM 2249 C C . THR A 1 282 ? -6.677 -5.472 6.360 1.00 91.50 282 THR A C 1
ATOM 2251 O O . THR A 1 282 ? -7.404 -4.488 6.242 1.00 91.50 282 THR A O 1
ATOM 2254 N N . ASP A 1 283 ? -6.001 -5.707 7.474 1.00 88.12 283 ASP A N 1
ATOM 2255 C CA . ASP A 1 283 ? -5.805 -4.769 8.580 1.00 88.12 283 ASP A CA 1
ATOM 2256 C C . ASP A 1 283 ? -4.326 -4.378 8.783 1.00 88.12 283 ASP A C 1
ATOM 2258 O O . ASP A 1 283 ? -4.004 -3.639 9.719 1.00 88.12 283 ASP A O 1
ATOM 2262 N N . ASP A 1 284 ? -3.470 -4.918 7.917 1.00 88.00 284 ASP A N 1
ATOM 2263 C CA . ASP A 1 284 ? -2.015 -4.798 7.852 1.00 88.00 284 ASP A CA 1
ATOM 2264 C C . ASP A 1 284 ? -1.618 -4.463 6.400 1.00 88.00 284 ASP A C 1
ATOM 2266 O O . ASP A 1 284 ? -1.245 -5.368 5.650 1.00 88.00 284 ASP A O 1
ATOM 2270 N N . PRO A 1 285 ? -1.817 -3.213 5.942 1.00 87.44 285 PRO A N 1
ATOM 2271 C CA . PRO A 1 285 ? -1.520 -2.828 4.560 1.00 87.44 285 PRO A CA 1
ATOM 2272 C C . PRO A 1 285 ? -0.015 -2.689 4.265 1.00 87.44 285 PRO A C 1
ATOM 2274 O O . PRO A 1 285 ? 0.361 -2.732 3.096 1.00 87.44 285 PRO A O 1
ATOM 2277 N N . ASP A 1 286 ? 0.825 -2.554 5.299 1.00 82.19 286 ASP A N 1
ATOM 2278 C CA . ASP A 1 286 ? 2.245 -2.188 5.168 1.00 82.19 286 ASP A CA 1
ATOM 2279 C C . ASP A 1 286 ? 3.200 -3.384 5.175 1.00 82.19 286 ASP A C 1
ATOM 2281 O O . ASP A 1 286 ? 4.304 -3.282 4.645 1.00 82.19 286 ASP A O 1
ATOM 2285 N N . VAL A 1 287 ? 2.816 -4.503 5.809 1.00 83.19 287 VAL A N 1
ATOM 2286 C CA . VAL A 1 287 ? 3.741 -5.625 6.030 1.00 83.19 287 VAL A CA 1
ATOM 2287 C C . VAL A 1 287 ? 3.231 -6.927 5.423 1.00 83.19 287 VAL A C 1
ATOM 2289 O O . VAL A 1 287 ? 3.596 -7.287 4.306 1.00 83.19 287 VAL A O 1
ATOM 2292 N N . SER A 1 288 ? 2.380 -7.673 6.134 1.00 82.75 288 SER A N 1
ATOM 2293 C CA . SER A 1 288 ? 1.978 -9.008 5.665 1.00 82.75 288 SER A CA 1
ATOM 2294 C C . SER A 1 288 ? 0.888 -8.987 4.606 1.00 82.75 288 SER A C 1
ATOM 2296 O O . SER A 1 288 ? 0.694 -9.996 3.928 1.00 82.75 288 SER A O 1
ATOM 2298 N N . GLN A 1 289 ? 0.116 -7.897 4.519 1.00 88.25 289 GLN A N 1
ATOM 2299 C CA . GLN A 1 289 ? -1.074 -7.817 3.667 1.00 88.25 289 GLN A CA 1
ATOM 2300 C C . GLN A 1 289 ? -2.037 -8.994 3.915 1.00 88.25 289 GLN A C 1
ATOM 2302 O O . GLN A 1 289 ? -2.742 -9.460 3.016 1.00 88.25 289 GLN A O 1
ATOM 2307 N N . PHE A 1 290 ? -2.052 -9.513 5.153 1.00 86.88 290 PHE A N 1
ATOM 2308 C CA . PHE A 1 290 ? -2.783 -10.724 5.485 1.00 86.88 290 PHE A CA 1
ATOM 2309 C C . PHE A 1 290 ? -4.278 -10.551 5.208 1.00 86.88 290 PHE A C 1
ATOM 2311 O O . PHE A 1 290 ? -4.957 -9.685 5.763 1.00 86.88 290 PHE A O 1
ATOM 2318 N N . ARG A 1 291 ? -4.808 -11.441 4.367 1.00 89.69 291 ARG A N 1
ATOM 2319 C CA . ARG A 1 291 ? -6.204 -11.429 3.928 1.00 89.69 291 ARG A CA 1
ATOM 2320 C C . ARG A 1 291 ? -7.126 -11.817 5.085 1.00 89.69 291 ARG A C 1
ATOM 2322 O O . ARG A 1 291 ? -7.402 -12.998 5.291 1.00 89.69 291 ARG A O 1
ATOM 2329 N N . GLN A 1 292 ? -7.627 -10.828 5.827 1.00 87.25 292 GLN A N 1
ATOM 2330 C CA . GLN A 1 292 ? -8.646 -11.039 6.864 1.00 87.25 292 GLN A CA 1
ATOM 2331 C C . GLN A 1 292 ? -9.924 -11.611 6.251 1.00 87.25 292 GLN A C 1
ATOM 2333 O O . GLN A 1 292 ? -10.542 -12.512 6.820 1.00 87.25 292 GLN A O 1
ATOM 2338 N N . PHE A 1 293 ? -10.283 -11.114 5.065 1.00 90.88 293 PHE A N 1
ATOM 2339 C CA . PHE A 1 293 ? -11.379 -11.634 4.259 1.00 90.88 293 PHE A CA 1
ATOM 2340 C C . PHE A 1 293 ? -10.977 -11.708 2.789 1.00 90.88 293 PHE A C 1
ATOM 2342 O O . PHE A 1 293 ? -10.314 -10.813 2.267 1.00 90.88 293 PHE A O 1
ATOM 2349 N N . SER A 1 294 ? -11.430 -12.760 2.110 1.00 93.62 294 SER A N 1
ATOM 2350 C CA . SER A 1 294 ? -11.531 -12.760 0.651 1.00 93.62 294 SER A CA 1
ATOM 2351 C C . SER A 1 294 ? -12.738 -11.920 0.250 1.00 93.62 294 SER A C 1
ATOM 2353 O O . SER A 1 294 ? -13.822 -12.115 0.801 1.00 93.62 294 SER A O 1
ATOM 2355 N N . VAL A 1 295 ? -12.546 -11.008 -0.695 1.00 95.81 295 VAL A N 1
ATOM 2356 C CA . VAL A 1 295 ? -13.569 -10.085 -1.189 1.00 95.81 295 VAL A CA 1
ATOM 2357 C C . VAL A 1 295 ? -13.925 -10.503 -2.613 1.00 95.81 295 VAL A C 1
ATOM 2359 O O . VAL A 1 295 ? -13.113 -10.301 -3.511 1.00 95.81 295 VAL A O 1
ATOM 2362 N N . PRO A 1 296 ? -15.094 -11.118 -2.847 1.00 96.12 296 PRO A N 1
ATOM 2363 C CA . PRO A 1 296 ? -15.533 -11.434 -4.201 1.00 96.12 296 PRO A CA 1
ATOM 2364 C C . PRO A 1 296 ? -15.801 -10.171 -5.024 1.00 96.12 296 PRO A C 1
ATOM 2366 O O . PRO A 1 296 ? -16.281 -9.171 -4.476 1.00 96.12 296 PRO A O 1
ATOM 2369 N N . LYS A 1 297 ? -15.600 -10.253 -6.341 1.00 97.00 297 LYS A N 1
ATOM 2370 C CA . LYS A 1 297 ? -16.097 -9.249 -7.291 1.00 97.00 297 LYS A CA 1
ATOM 2371 C C . LYS A 1 297 ? -17.583 -8.950 -7.039 1.00 97.00 297 LYS A C 1
ATOM 2373 O O . LYS A 1 297 ? -18.370 -9.859 -6.768 1.00 97.00 297 LYS A O 1
ATOM 2378 N N . GLY A 1 298 ? -17.968 -7.680 -7.140 1.00 95.56 298 GLY A N 1
ATOM 2379 C CA . GLY A 1 298 ? -19.327 -7.202 -6.882 1.00 95.56 298 GLY A CA 1
ATOM 2380 C C . GLY A 1 298 ? -19.622 -6.901 -5.408 1.00 95.56 298 GLY A C 1
ATOM 2381 O O . GLY A 1 298 ? -20.741 -6.524 -5.066 1.00 95.56 298 GLY A O 1
ATOM 2382 N N . THR A 1 299 ? -18.652 -7.086 -4.504 1.00 96.56 299 THR A N 1
ATOM 2383 C CA . THR A 1 299 ? -18.831 -6.717 -3.093 1.00 96.56 299 THR A CA 1
ATOM 2384 C C . THR A 1 299 ? -18.858 -5.201 -2.952 1.00 96.56 299 THR A C 1
ATOM 2386 O O . THR A 1 299 ? -17.940 -4.527 -3.410 1.00 96.56 299 THR A O 1
ATOM 2389 N N . ARG A 1 300 ? -19.883 -4.680 -2.275 1.00 95.88 300 ARG A N 1
ATOM 2390 C CA . ARG A 1 300 ? -20.065 -3.246 -2.041 1.00 95.88 300 ARG A CA 1
ATOM 2391 C C . ARG A 1 300 ? -19.466 -2.805 -0.716 1.00 95.88 300 ARG A C 1
ATOM 2393 O O . ARG A 1 300 ? -19.563 -3.513 0.289 1.00 95.88 300 ARG A O 1
ATOM 2400 N N . PHE A 1 301 ? -18.905 -1.606 -0.719 1.00 95.56 301 PHE A N 1
ATOM 2401 C CA . PHE A 1 301 ? -18.321 -0.956 0.441 1.00 95.56 301 PHE A CA 1
ATOM 2402 C C . PHE A 1 301 ? -18.682 0.525 0.455 1.00 95.56 301 PHE A C 1
ATOM 2404 O O . PHE A 1 301 ? -18.886 1.127 -0.594 1.00 95.56 301 PHE A O 1
ATOM 2411 N N . SER A 1 302 ? -18.646 1.135 1.638 1.00 92.81 302 SER A N 1
ATOM 2412 C CA . SER A 1 302 ? -18.477 2.585 1.738 1.00 92.81 302 SER A CA 1
ATOM 2413 C C . SER A 1 302 ? -16.993 2.879 1.960 1.00 92.81 302 SER A C 1
ATOM 2415 O O . SER A 1 302 ? -16.408 2.464 2.967 1.00 92.81 302 SER A O 1
ATOM 2417 N N . CYS A 1 303 ? -16.362 3.548 0.999 1.00 92.31 303 CYS A N 1
ATOM 2418 C CA . CYS A 1 303 ? -14.993 4.035 1.099 1.00 92.31 303 CYS A CA 1
ATOM 2419 C C . CYS A 1 303 ? -14.959 5.289 1.972 1.00 92.31 303 CYS A C 1
ATOM 2421 O O . CYS A 1 303 ? -15.603 6.301 1.685 1.00 92.31 303 CYS A O 1
ATOM 2423 N N . LEU A 1 304 ? -14.197 5.214 3.057 1.00 89.31 304 LEU A N 1
ATOM 2424 C CA . LEU A 1 304 ? -14.051 6.280 4.039 1.00 89.31 304 LEU A CA 1
ATOM 2425 C C . LEU A 1 304 ? -12.881 7.202 3.691 1.00 89.31 304 LEU A C 1
ATOM 2427 O O . LEU A 1 304 ? -12.911 8.371 4.052 1.00 89.31 304 LEU A O 1
ATOM 2431 N N . GLY A 1 305 ? -11.879 6.721 2.963 1.00 86.69 305 GLY A N 1
ATOM 2432 C CA . GLY A 1 305 ? -10.746 7.516 2.498 1.00 86.69 305 GLY A CA 1
ATOM 2433 C C . GLY A 1 305 ? -9.630 6.635 1.962 1.00 86.69 305 GLY A C 1
ATOM 2434 O O . GLY A 1 305 ? -9.790 5.419 1.857 1.00 86.69 305 GLY A O 1
ATOM 2435 N N . LEU A 1 306 ? -8.494 7.246 1.638 1.00 85.75 306 LEU A N 1
ATOM 2436 C CA . LEU A 1 306 ? -7.329 6.521 1.137 1.00 85.75 306 LEU A CA 1
ATOM 2437 C C . LEU A 1 306 ? -6.264 6.356 2.219 1.00 85.75 306 LEU A C 1
ATOM 2439 O O . LEU A 1 306 ? -6.066 7.224 3.073 1.00 85.75 306 LEU A O 1
ATOM 2443 N N . TYR A 1 307 ? -5.567 5.231 2.146 1.00 82.62 307 TYR A N 1
ATOM 2444 C CA . TYR A 1 307 ? -4.332 4.967 2.855 1.00 82.62 307 TYR A CA 1
ATOM 2445 C C . TYR A 1 307 ? -3.237 4.763 1.823 1.00 82.62 307 TYR A C 1
ATOM 2447 O O . TYR A 1 307 ? -3.342 3.836 1.025 1.00 82.62 307 TYR A O 1
ATOM 2455 N N . ASN A 1 308 ? -2.237 5.650 1.843 1.00 79.69 308 ASN A N 1
ATOM 2456 C CA . ASN A 1 308 ? -1.217 5.785 0.803 1.00 79.69 308 ASN A CA 1
ATOM 2457 C C . ASN A 1 308 ? -1.816 5.750 -0.623 1.00 79.69 308 ASN A C 1
ATOM 2459 O O . ASN A 1 308 ? -2.975 6.115 -0.836 1.00 79.69 308 ASN A O 1
ATOM 2463 N N . SER A 1 309 ? -1.005 5.373 -1.606 1.00 80.38 309 SER A N 1
ATOM 2464 C CA . SER A 1 309 ? -1.402 5.319 -3.012 1.00 80.38 309 SER A CA 1
ATOM 2465 C C . SER A 1 309 ? -2.058 3.981 -3.404 1.00 80.38 309 SER A C 1
ATOM 2467 O O . SER A 1 309 ? -2.564 3.864 -4.520 1.00 80.38 309 SER A O 1
ATOM 2469 N N . ASN A 1 310 ? -2.089 2.988 -2.510 1.00 87.12 310 ASN A N 1
ATOM 2470 C CA . ASN A 1 310 ? -2.423 1.598 -2.827 1.00 87.12 310 ASN A CA 1
ATOM 2471 C C . ASN A 1 310 ? -3.750 1.115 -2.226 1.00 87.12 310 ASN A C 1
ATOM 2473 O O . ASN A 1 310 ? -4.363 0.205 -2.785 1.00 87.12 310 ASN A O 1
ATOM 2477 N N . TYR A 1 311 ? -4.213 1.689 -1.111 1.00 91.62 311 TYR A N 1
ATOM 2478 C CA . TYR A 1 311 ? -5.340 1.141 -0.355 1.00 91.62 311 TYR A CA 1
ATOM 2479 C C . TYR A 1 311 ? -6.473 2.144 -0.130 1.00 91.62 311 TYR A C 1
ATOM 2481 O O . TYR A 1 311 ? -6.263 3.298 0.232 1.00 91.62 311 TYR A O 1
ATOM 2489 N N . ALA A 1 312 ? -7.707 1.666 -0.254 1.00 92.69 312 ALA A N 1
ATOM 2490 C CA . ALA A 1 312 ? -8.893 2.335 0.254 1.00 92.69 312 ALA A CA 1
ATOM 2491 C C . ALA A 1 312 ? -9.213 1.815 1.660 1.00 92.69 312 ALA A C 1
ATOM 2493 O O . ALA A 1 312 ? -9.270 0.605 1.886 1.00 92.69 312 ALA A O 1
ATOM 2494 N N . TYR A 1 313 ? -9.459 2.722 2.602 1.00 92.38 313 TYR A N 1
ATOM 2495 C CA . TYR A 1 313 ? -10.017 2.388 3.906 1.00 92.38 313 TYR A CA 1
ATOM 2496 C C . TYR A 1 313 ? -11.539 2.332 3.800 1.00 92.38 313 TYR A C 1
ATOM 2498 O O . TYR A 1 313 ? -12.187 3.333 3.495 1.00 92.38 313 TYR A O 1
ATOM 2506 N N . VAL A 1 314 ? -12.113 1.156 4.035 1.00 93.50 314 VAL A N 1
ATOM 2507 C CA . VAL A 1 314 ? -13.514 0.857 3.725 1.00 93.50 314 VAL A CA 1
ATOM 2508 C C . VAL A 1 314 ? -14.281 0.335 4.933 1.00 93.50 314 VAL A C 1
ATOM 2510 O O . VAL A 1 314 ? -13.697 -0.187 5.886 1.00 93.50 314 VAL A O 1
ATOM 2513 N N . THR A 1 315 ? -15.608 0.420 4.855 1.00 92.31 315 THR A N 1
ATOM 2514 C CA . THR A 1 315 ? -16.547 -0.275 5.740 1.00 92.31 315 THR A CA 1
ATOM 2515 C C . THR A 1 315 ? -17.534 -1.124 4.941 1.00 92.31 315 THR A C 1
ATOM 2517 O O . THR A 1 315 ? -17.990 -0.714 3.874 1.00 92.31 315 THR A O 1
ATOM 2520 N N . ALA A 1 316 ? -17.883 -2.298 5.469 1.00 92.56 316 ALA A N 1
ATOM 2521 C CA . ALA A 1 316 ? -18.924 -3.180 4.935 1.00 92.56 316 ALA A CA 1
ATOM 2522 C C . ALA A 1 316 ? -19.522 -4.060 6.040 1.00 92.56 316 ALA A C 1
ATOM 2524 O O . ALA A 1 316 ? -19.042 -4.066 7.171 1.00 92.56 316 ALA A O 1
ATOM 2525 N N . GLU A 1 317 ? -20.558 -4.829 5.717 1.00 90.81 317 GLU A N 1
ATOM 2526 C CA . GLU A 1 317 ? -21.172 -5.781 6.640 1.00 90.81 317 GLU A CA 1
ATOM 2527 C C . GLU A 1 317 ? -20.823 -7.226 6.285 1.00 90.81 317 GLU A C 1
ATOM 2529 O O . GLU A 1 317 ? -20.823 -7.624 5.120 1.00 90.81 317 GLU A O 1
ATOM 2534 N N . VAL A 1 318 ? -20.528 -8.031 7.308 1.00 87.31 318 VAL A N 1
ATOM 2535 C CA . VAL A 1 318 ? -20.172 -9.444 7.168 1.00 87.31 318 VAL A CA 1
ATOM 2536 C C . VAL A 1 318 ? -21.043 -10.312 8.067 1.00 87.31 318 VAL A C 1
ATOM 2538 O O . VAL A 1 318 ? -21.139 -10.109 9.278 1.00 87.31 318 VAL A O 1
ATOM 2541 N N . LYS A 1 319 ? -21.620 -11.370 7.497 1.00 87.19 319 LYS A N 1
ATOM 2542 C CA . LYS A 1 319 ? -22.364 -12.405 8.222 1.00 87.19 319 LYS A CA 1
ATOM 2543 C C . LYS A 1 319 ? -21.834 -13.776 7.835 1.00 87.19 319 LYS A C 1
ATOM 2545 O O . LYS A 1 319 ? -21.729 -14.107 6.659 1.00 87.19 319 LYS A O 1
ATOM 2550 N N . ASN A 1 320 ? -21.501 -14.595 8.833 1.00 84.69 320 ASN A N 1
ATOM 2551 C CA . ASN A 1 320 ? -20.936 -15.936 8.629 1.00 84.69 320 ASN A CA 1
ATOM 2552 C C . ASN A 1 320 ? -19.700 -15.948 7.699 1.00 84.69 320 ASN A C 1
ATOM 2554 O O . ASN A 1 320 ? -19.543 -16.856 6.885 1.00 84.69 320 ASN A O 1
ATOM 2558 N N . GLY A 1 321 ? -18.844 -14.924 7.807 1.00 81.06 321 GLY A N 1
ATOM 2559 C CA . GLY A 1 321 ? -17.623 -14.789 7.005 1.00 81.06 321 GLY A CA 1
ATOM 2560 C C . GLY A 1 321 ? -17.843 -14.353 5.554 1.00 81.06 321 GLY A C 1
ATOM 2561 O O . GLY A 1 321 ? -16.900 -14.404 4.774 1.00 81.06 321 GLY A O 1
ATOM 2562 N N . LYS A 1 322 ? -19.061 -13.945 5.182 1.00 85.94 322 LYS A N 1
ATOM 2563 C CA . LYS A 1 322 ? -19.395 -13.437 3.846 1.00 85.94 322 LYS A CA 1
ATOM 2564 C C . LYS A 1 322 ? -19.905 -12.007 3.923 1.00 85.94 322 LYS A C 1
ATOM 2566 O O . LYS A 1 322 ? -20.660 -11.694 4.842 1.00 85.94 322 LYS A O 1
ATOM 2571 N N . PHE A 1 323 ? -19.529 -11.186 2.951 1.00 88.00 323 PHE A N 1
ATOM 2572 C CA . PHE A 1 323 ? -20.050 -9.831 2.808 1.00 88.00 323 PHE A CA 1
ATOM 2573 C C . PHE A 1 323 ? -21.537 -9.876 2.447 1.00 88.00 323 PHE A C 1
ATOM 2575 O O . PHE A 1 323 ? -21.919 -10.508 1.462 1.00 88.00 323 PHE A O 1
ATOM 2582 N N . THR A 1 324 ? -22.377 -9.304 3.307 1.00 88.12 324 THR A N 1
ATOM 2583 C CA . THR A 1 324 ? -23.835 -9.249 3.145 1.00 88.12 324 THR A CA 1
ATOM 2584 C C . THR A 1 324 ? -24.442 -8.281 4.151 1.00 88.12 324 THR A C 1
ATOM 2586 O O . THR A 1 324 ? -24.018 -8.240 5.309 1.00 88.12 324 THR A O 1
ATOM 2589 N N . ASP A 1 325 ? -25.511 -7.613 3.728 1.00 85.94 325 ASP A N 1
ATOM 2590 C CA . ASP A 1 325 ? -26.313 -6.734 4.576 1.00 85.94 325 ASP A CA 1
ATOM 2591 C C . ASP A 1 325 ? -26.972 -7.494 5.745 1.00 85.94 325 ASP A C 1
ATOM 2593 O O . ASP 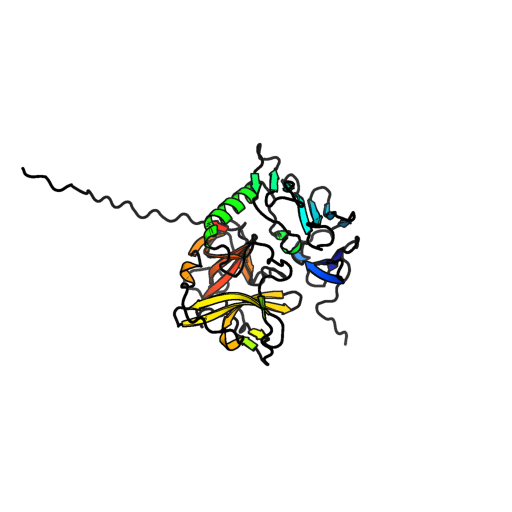A 1 325 ? -27.274 -8.695 5.672 1.00 85.94 325 ASP A O 1
ATOM 2597 N N . GLY A 1 326 ? -27.219 -6.776 6.839 1.00 81.38 326 GLY A N 1
ATOM 2598 C CA . GLY A 1 326 ? -27.676 -7.306 8.122 1.00 81.38 326 GLY A CA 1
ATOM 2599 C C . GLY A 1 326 ? -26.595 -8.082 8.883 1.00 81.38 326 GLY A C 1
ATOM 2600 O O . GLY A 1 326 ? -26.924 -8.998 9.652 1.00 81.38 326 GLY A O 1
ATOM 2601 N N . GLY A 1 327 ? -25.322 -7.787 8.611 1.00 85.19 327 GLY A N 1
ATOM 2602 C CA . GLY A 1 327 ? -24.145 -8.421 9.201 1.00 85.19 327 GLY A CA 1
ATOM 2603 C C . GLY A 1 327 ? -23.517 -7.616 10.343 1.00 85.19 327 GLY A C 1
ATOM 2604 O O . GLY A 1 327 ? -24.037 -6.599 10.792 1.00 85.19 327 GLY A O 1
ATOM 2605 N N . ALA A 1 328 ? -22.376 -8.091 10.842 1.00 86.25 328 ALA A N 1
ATOM 2606 C CA . ALA A 1 328 ? -21.507 -7.286 11.694 1.00 86.25 328 ALA A CA 1
ATOM 2607 C C . ALA A 1 328 ? -20.687 -6.340 10.813 1.00 86.25 328 ALA A C 1
ATOM 2609 O O . ALA A 1 328 ? -20.114 -6.779 9.815 1.00 86.25 328 ALA A O 1
ATOM 2610 N N . VAL A 1 329 ? -20.603 -5.067 11.195 1.00 87.62 329 VAL A N 1
ATOM 2611 C CA . VAL A 1 329 ? -19.797 -4.088 10.463 1.00 87.62 329 VAL A CA 1
ATOM 2612 C C . VAL A 1 329 ? -18.312 -4.415 10.625 1.00 87.62 329 VAL A C 1
ATOM 2614 O O . VAL A 1 329 ? -17.835 -4.696 11.729 1.00 87.62 329 VAL A O 1
ATOM 2617 N N . VAL A 1 330 ? -17.584 -4.392 9.516 1.00 88.50 330 VAL A N 1
ATOM 2618 C CA . VAL A 1 330 ? -16.136 -4.566 9.445 1.00 88.50 330 VAL A CA 1
ATOM 2619 C C . VAL A 1 330 ? -15.513 -3.358 8.767 1.00 88.50 330 VAL A C 1
ATOM 2621 O O . VAL A 1 330 ? -16.092 -2.788 7.846 1.00 88.50 330 VAL A O 1
ATOM 2624 N N . TRP A 1 331 ? -14.303 -3.015 9.200 1.00 90.81 331 TRP A N 1
ATOM 2625 C CA . TRP A 1 331 ? -13.473 -1.996 8.569 1.00 90.81 331 TRP A CA 1
ATOM 2626 C C . TRP A 1 331 ? -12.097 -2.566 8.275 1.00 90.81 331 TRP A C 1
ATOM 2628 O O . TRP A 1 331 ? -11.595 -3.400 9.039 1.00 90.81 331 TRP A O 1
ATOM 2638 N N . GLY A 1 332 ? -11.478 -2.076 7.211 1.00 91.69 332 GLY A N 1
ATOM 2639 C CA . GLY A 1 332 ? -10.108 -2.409 6.853 1.00 91.69 332 GLY A CA 1
ATOM 2640 C C . GLY A 1 332 ? -9.722 -1.801 5.519 1.00 91.69 332 GLY A C 1
ATOM 2641 O O . GLY A 1 332 ? -10.325 -0.826 5.079 1.00 91.69 332 GLY A O 1
ATOM 2642 N N . PHE A 1 333 ? -8.710 -2.385 4.899 1.00 93.81 333 PHE A N 1
ATOM 2643 C CA . PHE A 1 333 ? -8.067 -1.868 3.704 1.00 93.81 333 PHE A CA 1
ATOM 2644 C C . PHE A 1 333 ? -8.294 -2.814 2.536 1.00 93.81 333 PHE A C 1
ATOM 2646 O O . PHE A 1 333 ? -8.043 -4.014 2.664 1.00 93.81 333 PHE A O 1
ATOM 2653 N N . VAL A 1 334 ? -8.756 -2.273 1.414 1.00 96.44 334 VAL A N 1
ATOM 2654 C CA . VAL A 1 334 ? -8.929 -2.991 0.145 1.00 96.44 334 VAL A CA 1
ATOM 2655 C C . VAL A 1 334 ? -8.075 -2.289 -0.915 1.00 96.44 334 VAL A C 1
ATOM 2657 O O . VAL A 1 334 ? -8.057 -1.055 -0.919 1.00 96.44 334 VAL A O 1
ATOM 2660 N N . PRO A 1 335 ? -7.334 -3.011 -1.775 1.00 95.94 335 PRO A N 1
ATOM 2661 C CA . PRO A 1 335 ? -6.552 -2.390 -2.839 1.00 95.94 335 PRO A CA 1
ATOM 2662 C C . PRO A 1 335 ? -7.411 -1.476 -3.717 1.00 95.94 335 PRO A C 1
ATOM 2664 O O . PRO A 1 335 ? -8.442 -1.896 -4.237 1.00 95.94 335 PRO A O 1
ATOM 2667 N N . ILE A 1 336 ? -6.988 -0.223 -3.893 1.00 93.56 336 ILE A N 1
ATOM 2668 C CA . ILE A 1 336 ? -7.764 0.776 -4.643 1.00 93.56 336 ILE A CA 1
ATOM 2669 C C . ILE A 1 336 ? -7.881 0.419 -6.132 1.00 93.56 336 ILE A C 1
ATOM 2671 O O . ILE A 1 336 ? -8.902 0.703 -6.740 1.00 93.56 336 ILE A O 1
ATOM 2675 N N . ARG A 1 337 ? -6.867 -0.263 -6.681 1.00 94.00 337 ARG A N 1
ATOM 2676 C CA . ARG A 1 337 ? -6.844 -0.836 -8.038 1.00 94.00 337 ARG A CA 1
ATOM 2677 C C . ARG A 1 337 ? -8.012 -1.786 -8.322 1.00 94.00 337 ARG A C 1
ATOM 2679 O O . ARG A 1 337 ? -8.390 -1.951 -9.473 1.00 94.00 337 ARG A O 1
ATOM 2686 N N . ASP A 1 338 ? -8.536 -2.441 -7.288 1.00 96.62 338 ASP A N 1
ATOM 2687 C CA . ASP A 1 338 ? -9.551 -3.486 -7.433 1.00 96.62 338 ASP A CA 1
ATOM 2688 C C . ASP A 1 338 ? -10.968 -2.953 -7.143 1.00 96.62 338 ASP A C 1
ATOM 2690 O O . ASP A 1 338 ? -11.906 -3.740 -6.991 1.00 96.62 338 ASP A O 1
ATOM 2694 N N . LEU A 1 339 ? -11.135 -1.633 -7.016 1.00 96.38 339 LEU A N 1
ATOM 2695 C CA . LEU A 1 339 ? -12.383 -0.973 -6.640 1.00 96.38 339 LEU A CA 1
ATOM 2696 C C . LEU A 1 339 ? -12.857 -0.027 -7.740 1.00 96.38 339 LEU A C 1
ATOM 2698 O O . LEU A 1 339 ? -12.063 0.682 -8.336 1.00 96.38 339 LEU A O 1
ATOM 2702 N N . GLU A 1 340 ? -14.167 0.068 -7.928 1.00 95.06 340 GLU A N 1
ATOM 2703 C CA . GLU A 1 340 ? -14.799 1.054 -8.803 1.00 95.06 340 GLU A CA 1
ATOM 2704 C C . GLU A 1 340 ? -15.806 1.900 -8.014 1.00 95.06 340 GLU A C 1
ATOM 2706 O O . GLU A 1 340 ? -16.513 1.370 -7.151 1.00 95.06 340 GLU A O 1
ATOM 2711 N N . PRO A 1 341 ? -15.917 3.211 -8.281 1.00 92.06 341 PRO A N 1
ATOM 2712 C CA . PRO A 1 341 ? -16.944 4.046 -7.678 1.00 92.06 341 PRO A CA 1
ATOM 2713 C C . PRO A 1 341 ? -18.309 3.644 -8.224 1.00 92.06 341 PRO A C 1
ATOM 2715 O O . PRO A 1 341 ? -18.496 3.529 -9.435 1.00 92.06 341 PRO A O 1
ATOM 2718 N N . MET A 1 342 ? -19.287 3.497 -7.340 1.00 91.44 342 MET A N 1
ATOM 2719 C CA . MET A 1 342 ? -20.661 3.269 -7.763 1.00 91.44 342 MET A CA 1
ATOM 2720 C C . MET A 1 342 ? -21.256 4.580 -8.286 1.00 91.44 342 MET A C 1
ATOM 2722 O O . MET A 1 342 ? -21.131 5.632 -7.651 1.00 91.44 342 MET A O 1
ATOM 2726 N N . GLU A 1 343 ? -21.916 4.541 -9.445 1.00 79.38 343 GLU A N 1
ATOM 2727 C CA . GLU A 1 343 ? -22.680 5.695 -9.916 1.00 79.38 343 GLU A CA 1
ATOM 2728 C C . GLU A 1 343 ? -23.809 5.994 -8.922 1.00 79.38 343 GLU A C 1
ATOM 2730 O O . GLU A 1 343 ? -24.628 5.128 -8.610 1.00 79.38 343 GLU A O 1
ATOM 2735 N N . GLN A 1 344 ? -23.860 7.230 -8.419 1.00 63.28 344 GLN A N 1
ATOM 2736 C CA . GLN A 1 344 ? -25.001 7.674 -7.628 1.00 63.28 344 GLN A CA 1
ATOM 2737 C C . GLN A 1 344 ? -26.224 7.718 -8.542 1.00 63.28 344 GLN A C 1
ATOM 2739 O O . GLN A 1 344 ? -26.221 8.415 -9.561 1.00 63.28 344 GLN A O 1
ATOM 2744 N N . GLU A 1 345 ? -27.273 6.981 -8.176 1.00 49.34 345 GLU A N 1
ATOM 2745 C CA . GLU A 1 345 ? -28.566 7.052 -8.849 1.00 49.34 345 GLU A CA 1
ATOM 2746 C C . GLU A 1 345 ? -28.995 8.527 -8.873 1.00 49.34 345 GLU A C 1
ATOM 2748 O O . GLU A 1 345 ? -29.153 9.157 -7.821 1.00 49.34 345 GLU A O 1
ATOM 2753 N N . LYS A 1 346 ? -29.113 9.124 -10.069 1.00 43.09 346 LYS A N 1
ATOM 2754 C CA . LYS A 1 346 ? -29.612 10.498 -10.188 1.00 43.09 346 LYS A CA 1
ATOM 2755 C C . LYS A 1 346 ? -30.968 10.543 -9.497 1.00 43.09 346 LYS A C 1
ATOM 2757 O O . LYS A 1 346 ? -31.873 9.802 -9.881 1.00 43.09 346 LYS A O 1
ATOM 2762 N N . ALA A 1 347 ? -31.105 11.417 -8.498 1.00 42.69 347 ALA A N 1
ATOM 2763 C CA . ALA A 1 347 ? -32.407 11.702 -7.917 1.00 42.69 347 ALA A CA 1
ATOM 2764 C C . ALA A 1 347 ? -33.381 12.007 -9.070 1.00 42.69 347 ALA A C 1
ATOM 2766 O O . ALA A 1 347 ? -32.993 12.741 -9.986 1.00 42.69 347 ALA A O 1
ATOM 2767 N N . PRO A 1 348 ? -34.596 11.428 -9.075 1.00 44.50 348 PRO A N 1
ATOM 2768 C CA . PRO A 1 348 ? -35.546 11.674 -10.148 1.00 44.50 348 PRO A CA 1
ATOM 2769 C C . PRO A 1 348 ? -35.731 13.184 -10.291 1.00 44.50 348 PRO A C 1
ATOM 2771 O O . PRO A 1 348 ? -35.963 13.874 -9.294 1.00 44.50 348 PRO A O 1
ATOM 2774 N N . GLU A 1 349 ? -35.567 13.695 -11.515 1.00 44.50 349 GLU A N 1
ATOM 2775 C CA . GLU A 1 349 ? -35.824 15.099 -11.813 1.00 44.50 349 GLU A CA 1
ATOM 2776 C C . GLU A 1 349 ? -37.229 15.422 -11.308 1.00 44.50 349 GLU A C 1
ATOM 2778 O O . GLU A 1 349 ? -38.212 14.774 -11.674 1.00 44.50 349 GLU A O 1
ATOM 2783 N N . ALA A 1 350 ? -37.317 16.380 -10.388 1.00 46.66 350 ALA A N 1
ATOM 2784 C CA . ALA A 1 350 ? -38.599 16.880 -9.946 1.00 46.66 350 ALA A CA 1
ATOM 2785 C C . ALA A 1 350 ? -39.232 17.613 -11.134 1.00 46.66 350 ALA A C 1
ATOM 2787 O O . ALA A 1 350 ? -38.966 18.795 -11.351 1.00 46.66 350 ALA A O 1
ATOM 2788 N N . ASP A 1 351 ? -40.069 16.906 -11.894 1.00 48.53 351 ASP A N 1
ATOM 2789 C CA . ASP A 1 351 ? -41.030 17.482 -12.833 1.00 48.53 351 ASP A CA 1
ATOM 2790 C C . ASP A 1 351 ? -42.028 18.338 -12.037 1.00 48.53 351 ASP A C 1
ATOM 2792 O O . ASP A 1 351 ? -43.124 17.924 -11.662 1.00 48.53 351 ASP A O 1
ATOM 2796 N N . GLY A 1 352 ? -41.603 19.553 -11.706 1.00 43.09 352 GLY A N 1
ATOM 2797 C CA . GLY A 1 352 ? -42.377 20.544 -10.983 1.00 43.09 352 GLY A CA 1
ATOM 2798 C C . GLY A 1 352 ? -42.344 21.853 -11.747 1.00 43.09 352 GLY A C 1
ATOM 2799 O O . GLY A 1 352 ? -41.447 22.668 -11.545 1.00 43.09 352 GLY A O 1
ATOM 2800 N N . LEU A 1 353 ? -43.335 22.047 -12.624 1.00 41.75 353 LEU A N 1
ATOM 2801 C CA . LEU A 1 353 ? -43.639 23.324 -13.266 1.00 41.75 353 LEU A CA 1
ATOM 2802 C C . LEU A 1 353 ? -43.598 24.468 -12.237 1.00 41.75 353 LEU A C 1
ATOM 2804 O O . LEU A 1 353 ? -44.523 24.634 -11.442 1.00 41.75 353 LEU A O 1
ATOM 2808 N N . PHE A 1 354 ? -42.584 25.326 -12.316 1.00 37.22 354 PHE A N 1
ATOM 2809 C CA . PHE A 1 354 ? -42.693 26.686 -11.802 1.00 37.22 354 PHE A CA 1
ATOM 2810 C C . PHE A 1 354 ? -43.454 27.522 -12.835 1.00 37.22 354 PHE A C 1
ATOM 2812 O O . PHE A 1 354 ? -42.877 28.100 -13.754 1.00 37.22 354 PHE A O 1
ATOM 2819 N N . THR A 1 355 ? -44.778 27.589 -12.698 1.00 43.34 355 THR A N 1
ATOM 2820 C CA . THR A 1 355 ? -45.558 28.668 -13.312 1.00 43.34 355 THR A CA 1
ATOM 2821 C C . THR A 1 355 ? -45.228 29.969 -12.584 1.00 43.34 355 THR A C 1
ATOM 2823 O O . THR A 1 355 ? -45.525 30.108 -11.396 1.00 43.34 355 THR A O 1
ATOM 2826 N N . ALA A 1 356 ? -44.596 30.910 -13.285 1.00 37.72 356 ALA A N 1
ATOM 2827 C CA . ALA A 1 356 ? -44.327 32.251 -12.778 1.00 37.72 356 ALA A CA 1
ATOM 2828 C C . ALA A 1 356 ? -45.645 32.969 -12.403 1.00 37.72 356 ALA A C 1
ATOM 2830 O O . ALA A 1 356 ? -46.610 32.881 -13.170 1.00 37.72 356 ALA A O 1
ATOM 2831 N N . PRO A 1 357 ? -45.724 33.693 -11.270 1.00 42.94 357 PRO A N 1
ATOM 2832 C CA . PRO A 1 357 ? -46.896 34.499 -10.950 1.00 42.94 357 PRO A CA 1
ATOM 2833 C C . PRO A 1 357 ? -46.978 35.696 -11.902 1.00 42.94 357 PRO A C 1
ATOM 2835 O O . PRO A 1 357 ? -45.997 36.413 -12.098 1.00 42.94 357 PRO A O 1
ATOM 2838 N N . GLY A 1 358 ? -48.157 35.893 -12.492 1.00 38.72 358 GLY A N 1
ATOM 2839 C CA . GLY A 1 358 ? -48.440 36.985 -13.414 1.00 38.72 358 GLY A CA 1
ATOM 2840 C C . GLY A 1 358 ? -48.245 38.361 -12.778 1.00 38.72 358 GLY A C 1
ATOM 2841 O O . GLY A 1 358 ? -48.697 38.620 -11.664 1.00 38.72 358 GLY A O 1
ATOM 2842 N N . MET A 1 359 ? -47.591 39.246 -13.528 1.00 42.25 359 MET A N 1
ATOM 2843 C CA . MET A 1 359 ? -47.666 40.687 -13.319 1.00 42.25 359 MET A CA 1
ATOM 2844 C C . MET A 1 359 ? -49.060 41.155 -13.742 1.00 42.25 359 MET A C 1
ATOM 2846 O O . MET A 1 359 ? -49.449 40.977 -14.895 1.00 42.25 359 MET A O 1
ATOM 2850 N N . THR A 1 360 ? -49.812 41.726 -12.808 1.00 48.09 360 THR A N 1
ATOM 2851 C CA . THR A 1 360 ? -50.926 42.626 -13.119 1.00 48.09 360 THR A CA 1
ATOM 2852 C C . THR A 1 360 ? -50.423 44.062 -13.042 1.00 48.09 360 THR A C 1
ATOM 2854 O O . THR A 1 360 ? -49.643 44.371 -12.139 1.00 48.09 360 THR A O 1
ATOM 2857 N N . ASP A 1 361 ? -50.874 44.860 -14.010 1.00 48.31 361 ASP A N 1
ATOM 2858 C CA . ASP A 1 361 ? -50.519 46.257 -14.310 1.00 48.31 361 ASP A CA 1
ATOM 2859 C C . ASP A 1 361 ? -50.495 47.237 -13.125 1.00 48.31 361 ASP A C 1
ATOM 2861 O O . ASP A 1 361 ? -51.334 47.098 -12.199 1.00 48.31 361 ASP A O 1
#

Secondary structure (DSSP, 8-state):
-----TT--EEEEEEETTEEEEE-SS-EEEEEE-TT--EEEESTTS--GGG-PPPPEEEE-SSEEEEEEETTEEEEEEESSTTS--EEEEEEEETTEEEEEEE-SSSEEEEEEEE-TT-SSPEEE----BGGG--TTTS--SHHHHHHHHHHHHHTGGGTTBTB----STT--TTS-SEEE----SSEEE-BSSSSGGG---SSSS--EEETTS-EEEEEEEE-TTS-EEEEEEEEEETTEEEEEEEEHHHHTPPP--S-S--HHHHS--EEEEESSSEEEBS-TTTT---SEEE-TT-EEEEEEEETTTEEEEEEEEETTEE-SSSEEEEEEEEGGGEEEPPPPPPPP------PPPPP-

pLDDT: mean 83.19, std 15.82, range [35.53, 98.5]